Protein AF-A0A8J5PGS7-F1 (afdb_monomer)

InterPro domains:
  IPR002227 Tyrosinase copper-binding domain [PF00264] (1-29)
  IPR002227 Tyrosinase copper-binding domain [PS00498] (10-21)
  IPR041640 Tyrosinase, C-terminal [PF18132] (155-287)

Solvent-accessible surface area (backbone atoms only — not comparable to full-atom values): 19774 Å² total; per-residue (Å²): 109,80,35,61,93,59,17,77,78,39,73,64,42,60,59,52,50,55,61,50,50,49,58,48,52,55,49,39,70,56,36,65,90,70,67,85,67,81,55,77,94,48,66,92,66,64,83,61,88,77,86,58,44,79,46,72,44,79,92,43,65,71,50,92,65,93,51,89,89,55,50,51,33,27,55,64,73,54,68,55,53,56,81,77,76,52,84,58,80,87,72,57,74,54,77,88,20,41,42,98,88,70,48,74,37,64,68,54,37,45,53,53,43,39,31,47,46,29,67,80,57,67,55,68,61,62,58,53,58,52,46,74,71,33,86,86,50,58,48,51,71,28,49,24,58,69,26,52,78,68,62,38,43,65,34,38,31,39,41,38,38,33,45,56,53,34,69,62,10,36,30,34,33,45,39,36,30,59,43,52,75,44,78,41,87,76,34,82,49,52,51,76,76,28,53,70,45,67,50,72,35,84,26,48,58,60,60,36,64,88,82,34,47,66,55,23,53,36,55,78,62,67,55,66,42,77,52,75,43,77,37,42,63,63,49,53,55,41,27,70,36,84,73,44,64,86,43,68,37,58,29,68,71,54,43,44,56,36,32,44,77,24,49,52,72,48,40,30,36,74,93,72,46,76,48,65,69,83,62,44,65,83,35,39,35,39,36,33,38,28,38,32,32,72,58,100,59,92,67,64,51,60,62,49,66,30,72,57,41,78,46,36,70,42,15,46,91,43,91,50,28,42,38,82,93,56,84,63,89,81,62,69,66,88,50,65,69,80,55,82,85,120

Foldseek 3Di:
DQAVVCLVVPVVSVVVVVVVVVVVVLVCLLQVVDDQDDDPVCVPVDLDDDDGQADFPPPAAPDDDPDSPDRGDGNVNCSPVVVVVDDDPLQDDDPVQQDPVRDGVSVVSNLSSQLSCCVVPPDCLVVLVVLLPDPVRPCCFAQNPVCNVVVKHKWKKKKKKFQLCQVNQFKKKKWKFFADQCVPPQDLDHNVVRTQDMDISHTHHRDDCVRPVRSNSCNVSRPIDMDMGTCSVVLSVLLVDPSHPQHVHRDPVSVLVSLLVGMDIFMAGPVGDTDDCVSTPPMAMWMWIWMWHCDPDPRSGDIWIFDIDTRQSNFQPHPNYDHPPDDDVPPDDRPPGPDSPD

Secondary structure (DSSP, 8-state):
--SHHHHTTSTHHHHHHHHHHHHHHHHHHH-TT-SSPPPGGGTTT-SSPPPPTTSEEEEEESS--S-TTS-EEEHHHHSSGGGGT---GGGPPPGGGB-TTS-B-HHHHHHHHHHHHHHHS--HHHHHHHHHT-TTS-HHHHT-HHHHHHTEEEEEEEEEEE-TTGGGG--EEEEEESS--SSSTT--S-TTTTEEEEEEE---S---HHHHHHHHHHHHTTPPEEEEEE-HHHHHHHHH-TTS-S-S---HHHHHHHHHHH--EEEEETTS-EE-GGGSTT-EEEEEEEEEE--SSSS-PPPEEEEEEEE-TTTTTSTTBPPTTSPPTT---------TT-

Nearest PDB structures (foldseek):
  3w6q-assembly2_C  TM=7.257E-01  e=1.565E-10  Aspergillus oryzae
  3w6q-assembly1_B  TM=7.421E-01  e=7.536E-10  Aspergillus oryzae
  6ju5-assembly1_B  TM=7.255E-01  e=5.633E-10  Aspergillus oryzae
  6juc-assembly1_B  TM=6.811E-01  e=5.314E-10  Aspergillus oryzae
  6jub-assembly1_B  TM=6.855E-01  e=1.515E-09  Aspergillus oryzae

pLDDT: mean 87.5, std 13.35, range [32.69, 98.06]

Radius of gyration: 22.87 Å; Cα contacts (8 Å, |Δi|>4): 514; chains: 1; bounding box: 66×39×68 Å

Organism: NCBI:txid485398

Mean predicted aligned error: 6.7 Å

Sequence (342 aa):
MSDAPVSAFDPVFWLHHCNIDCPLAMWQALNWGSWFGEPEFLKGTGKVEDKTQDDDLLPFHAIETEDPKAGYWTSRQIRDWTKLGYQYDDLRPRPDAILPGGDLDEEQFKLDLEAHIQKIYPSTQIYYEALLKDDIVPNKKFFGPHNTDNKTWNDYLINVIYDRYALNGSSYTIQFWLGGDGEDRDTTFRDRENLIGQVYSFAGLEPTVESCSNCASQKDKKVLSRARVLLTIPIISQALDQRFQHIDSTTTDQVEHYLANHLPWRFVQIGGKVKPATDFPHTTISVLKGTGRRQATDAALPPIYADYRPLYKPTEQKVCGVKEGEGLLGVPENLNFRTFKD

Structure (mmCIF, N/CA/C/O backbone):
data_AF-A0A8J5PGS7-F1
#
_entry.id   AF-A0A8J5PGS7-F1
#
loop_
_atom_site.group_PDB
_atom_site.id
_atom_site.type_symbol
_atom_site.label_atom_id
_atom_site.label_alt_id
_atom_site.label_comp_id
_atom_site.label_asym_id
_atom_site.label_entity_id
_atom_site.label_seq_id
_atom_site.pdbx_PDB_ins_code
_atom_site.Cartn_x
_atom_site.Cartn_y
_atom_site.Cartn_z
_atom_site.occupancy
_atom_site.B_iso_or_equiv
_atom_site.auth_seq_id
_atom_site.auth_comp_id
_atom_site.auth_asym_id
_atom_site.auth_atom_id
_atom_site.pdbx_PDB_model_num
ATOM 1 N N . MET A 1 1 ? 17.184 -12.632 4.064 1.00 86.88 1 MET A N 1
ATOM 2 C CA . MET A 1 1 ? 16.214 -11.755 3.365 1.00 86.88 1 MET A CA 1
ATOM 3 C C . MET A 1 1 ? 15.780 -10.476 4.088 1.00 86.88 1 MET A C 1
ATOM 5 O O . MET A 1 1 ? 15.274 -9.602 3.406 1.00 86.88 1 MET A O 1
ATOM 9 N N . SER A 1 2 ? 15.931 -10.310 5.409 1.00 85.88 2 SER A N 1
ATOM 10 C CA . SER A 1 2 ? 15.419 -9.121 6.130 1.00 85.88 2 SER A CA 1
ATOM 11 C C . SER A 1 2 ? 16.409 -7.951 6.256 1.00 85.88 2 SER A C 1
ATOM 13 O O . SER A 1 2 ? 16.094 -6.953 6.886 1.00 85.88 2 SER A O 1
ATOM 15 N N . ASP A 1 3 ? 17.619 -8.078 5.722 1.00 84.75 3 ASP A N 1
ATOM 16 C CA . ASP A 1 3 ? 18.685 -7.088 5.894 1.00 84.75 3 ASP A CA 1
ATOM 17 C C . ASP A 1 3 ? 19.258 -6.713 4.527 1.00 84.75 3 ASP A C 1
ATOM 19 O O . ASP A 1 3 ? 19.705 -7.595 3.787 1.00 84.75 3 ASP A O 1
ATOM 23 N N . ALA A 1 4 ? 19.194 -5.429 4.168 1.00 86.06 4 ALA A N 1
ATOM 24 C CA . ALA A 1 4 ? 19.510 -4.955 2.822 1.00 86.06 4 ALA A CA 1
ATOM 25 C C . ALA A 1 4 ? 20.912 -5.366 2.322 1.00 86.06 4 ALA A C 1
ATOM 27 O O . ALA A 1 4 ? 20.974 -5.944 1.233 1.00 86.06 4 ALA A O 1
ATOM 28 N N . PRO A 1 5 ? 22.010 -5.194 3.093 1.00 86.75 5 PRO A N 1
ATOM 29 C CA . PRO A 1 5 ? 23.375 -5.481 2.642 1.00 86.75 5 PRO A CA 1
ATOM 30 C C . PRO A 1 5 ? 23.631 -6.946 2.286 1.00 86.75 5 PRO A C 1
ATOM 32 O O . PRO A 1 5 ? 24.565 -7.234 1.542 1.00 86.75 5 PRO A O 1
ATOM 35 N N . VAL A 1 6 ? 22.829 -7.875 2.821 1.00 89.88 6 VAL A N 1
ATOM 36 C CA . VAL A 1 6 ? 23.018 -9.319 2.612 1.00 89.88 6 VAL A CA 1
ATOM 37 C C . VAL A 1 6 ? 21.808 -10.020 1.991 1.00 89.88 6 VAL A C 1
ATOM 39 O O . VAL A 1 6 ? 21.819 -11.235 1.808 1.00 89.88 6 VAL A O 1
ATOM 42 N N . SER A 1 7 ? 20.751 -9.277 1.661 1.00 92.81 7 SER A N 1
ATOM 43 C CA . SER A 1 7 ? 19.502 -9.844 1.142 1.00 92.81 7 SER A CA 1
ATOM 44 C C . SER A 1 7 ? 19.705 -10.621 -0.162 1.00 92.81 7 SER A C 1
ATOM 46 O O . SER A 1 7 ? 19.198 -11.731 -0.272 1.00 92.81 7 SER A O 1
ATOM 48 N N . ALA A 1 8 ? 20.520 -10.104 -1.085 1.00 95.75 8 ALA A N 1
ATOM 49 C CA . ALA A 1 8 ? 20.756 -10.702 -2.401 1.00 95.75 8 ALA A CA 1
ATOM 50 C C . ALA A 1 8 ? 21.552 -12.022 -2.397 1.00 95.75 8 ALA A C 1
ATOM 52 O O . ALA A 1 8 ? 21.583 -12.716 -3.415 1.00 95.75 8 ALA A O 1
ATOM 53 N N . PHE A 1 9 ? 22.183 -12.395 -1.275 1.00 96.44 9 PHE A N 1
ATOM 54 C CA . PHE A 1 9 ? 22.880 -13.685 -1.160 1.00 96.44 9 PHE A CA 1
ATOM 55 C C . PHE A 1 9 ? 21.920 -14.868 -0.993 1.00 96.44 9 PHE A C 1
ATOM 57 O O . PHE A 1 9 ? 22.295 -16.000 -1.292 1.00 96.44 9 PHE A O 1
ATOM 64 N N . ASP A 1 10 ? 20.700 -14.631 -0.508 1.00 97.69 10 ASP A N 1
ATOM 65 C CA . ASP A 1 10 ? 19.677 -15.669 -0.406 1.00 97.69 10 ASP A CA 1
ATOM 66 C C . ASP A 1 10 ? 18.978 -15.824 -1.771 1.00 97.69 10 ASP A C 1
ATOM 68 O O . ASP A 1 10 ? 18.408 -14.849 -2.266 1.00 97.69 10 ASP A O 1
ATOM 72 N N . PRO A 1 11 ? 18.990 -17.013 -2.408 1.00 97.75 11 PRO A N 1
ATOM 73 C CA . PRO A 1 11 ? 18.443 -17.198 -3.753 1.00 97.75 11 PRO A CA 1
ATOM 74 C C . PRO A 1 11 ? 16.982 -16.767 -3.921 1.00 97.75 11 PRO A C 1
ATOM 76 O O . PRO A 1 11 ? 16.584 -16.368 -5.017 1.00 97.75 11 PRO A O 1
ATOM 79 N N . VAL A 1 12 ? 16.179 -16.804 -2.850 1.00 98.06 12 VAL A N 1
ATOM 80 C CA . VAL A 1 12 ? 14.777 -16.366 -2.908 1.00 98.06 12 VAL A CA 1
ATOM 81 C C . VAL A 1 12 ? 14.645 -14.868 -3.211 1.00 98.06 12 VAL A C 1
ATOM 83 O O . VAL A 1 12 ? 13.600 -14.443 -3.700 1.00 98.06 12 VAL A O 1
ATOM 86 N N . PHE A 1 13 ? 15.700 -14.074 -2.992 1.00 97.88 13 PHE A N 1
ATOM 87 C CA . PHE A 1 13 ? 15.765 -12.661 -3.370 1.00 97.88 13 PHE A CA 1
ATOM 88 C C . PHE A 1 13 ? 15.400 -12.442 -4.834 1.00 97.88 13 PHE A C 1
ATOM 90 O O . PHE A 1 13 ? 14.562 -11.600 -5.148 1.00 97.88 13 PHE A O 1
ATOM 97 N N . TRP A 1 14 ? 15.982 -13.237 -5.726 1.00 97.88 14 TRP A N 1
ATOM 98 C CA . TRP A 1 14 ? 15.803 -13.073 -7.165 1.00 97.88 14 TRP A CA 1
ATOM 99 C C . TRP A 1 14 ? 14.394 -13.472 -7.607 1.00 97.88 14 TRP A C 1
ATOM 101 O O . TRP A 1 14 ? 13.803 -12.802 -8.449 1.00 97.88 14 TRP A O 1
ATOM 111 N N . LEU A 1 15 ? 13.813 -14.503 -6.984 1.00 98.06 15 LEU A N 1
ATOM 112 C CA . LEU A 1 15 ? 12.418 -14.892 -7.221 1.00 98.06 15 LEU A CA 1
ATOM 113 C C . LEU A 1 15 ? 11.443 -13.827 -6.706 1.00 98.06 15 LEU A C 1
ATOM 115 O O . LEU A 1 15 ? 10.481 -13.488 -7.391 1.00 98.06 15 LEU A O 1
ATOM 119 N N . HIS A 1 16 ? 11.715 -13.263 -5.525 1.00 97.50 16 HIS A N 1
ATOM 120 C CA . HIS A 1 16 ? 10.936 -12.158 -4.979 1.00 97.50 16 HIS A CA 1
ATOM 121 C C . HIS A 1 16 ? 10.967 -10.947 -5.916 1.00 97.50 16 HIS A C 1
ATOM 123 O O . HIS A 1 16 ? 9.905 -10.463 -6.292 1.00 97.50 16 HIS A O 1
ATOM 129 N N . HIS A 1 17 ? 12.152 -10.504 -6.349 1.00 97.69 17 HIS A N 1
ATOM 130 C CA . HIS A 1 17 ? 12.293 -9.354 -7.244 1.00 97.69 17 HIS A CA 1
ATOM 131 C C . HIS A 1 17 ? 11.723 -9.602 -8.648 1.00 97.69 17 HIS A C 1
ATOM 133 O O . HIS A 1 17 ? 11.152 -8.682 -9.226 1.00 97.69 17 HIS A O 1
ATOM 139 N N . CYS A 1 18 ? 11.758 -10.837 -9.160 1.00 97.44 18 CYS A N 1
ATOM 140 C CA . CYS A 1 18 ? 11.043 -11.200 -10.389 1.00 97.44 18 CYS A CA 1
ATOM 141 C C . CYS A 1 18 ? 9.522 -10.999 -10.242 1.00 97.44 18 CYS A C 1
ATOM 143 O O . CYS A 1 18 ? 8.865 -10.492 -11.151 1.00 97.44 18 CYS A O 1
ATOM 145 N N . ASN A 1 19 ? 8.968 -11.315 -9.066 1.00 96.31 19 ASN A N 1
ATOM 146 C CA . ASN A 1 19 ? 7.569 -11.045 -8.731 1.00 96.31 19 ASN A CA 1
ATOM 147 C C . ASN A 1 19 ? 7.310 -9.599 -8.260 1.00 96.31 19 ASN A C 1
ATOM 149 O O . ASN A 1 19 ? 6.165 -9.259 -7.999 1.00 96.31 19 ASN A O 1
ATOM 153 N N . ILE A 1 20 ? 8.322 -8.743 -8.115 1.00 97.44 20 ILE A N 1
ATOM 154 C CA . ILE A 1 20 ? 8.129 -7.289 -7.963 1.00 97.44 20 ILE A CA 1
ATOM 155 C C . ILE A 1 20 ? 8.053 -6.633 -9.345 1.00 97.44 20 ILE A C 1
ATOM 157 O O . ILE A 1 20 ? 7.218 -5.755 -9.555 1.00 97.44 20 ILE A O 1
ATOM 161 N N . ASP A 1 21 ? 8.862 -7.105 -10.294 1.00 97.88 21 ASP A N 1
ATOM 162 C CA . ASP A 1 21 ? 8.836 -6.648 -11.686 1.00 97.88 21 ASP A CA 1
ATOM 163 C C . ASP A 1 21 ? 7.517 -7.014 -12.397 1.00 97.88 21 ASP A C 1
ATOM 165 O O . ASP A 1 21 ? 6.961 -6.192 -13.117 1.00 97.88 21 ASP A O 1
ATOM 169 N N . CYS A 1 22 ? 6.921 -8.179 -12.109 1.00 96.38 22 CYS A N 1
ATOM 170 C CA . CYS A 1 22 ? 5.642 -8.574 -12.720 1.00 96.38 22 CYS A CA 1
ATOM 171 C C . CYS A 1 22 ? 4.466 -7.613 -12.391 1.00 96.38 22 CYS A C 1
ATOM 173 O O . CYS A 1 22 ? 3.845 -7.086 -13.318 1.00 96.38 22 CYS A O 1
ATOM 175 N N . PRO A 1 23 ? 4.153 -7.285 -11.118 1.00 95.94 23 PRO A N 1
ATOM 176 C CA . PRO A 1 23 ? 3.168 -6.256 -10.781 1.00 95.94 23 PRO A CA 1
ATOM 177 C C . PRO A 1 23 ? 3.528 -4.862 -11.291 1.00 95.94 23 PRO A C 1
ATOM 179 O O . PRO A 1 23 ? 2.618 -4.101 -11.615 1.00 95.94 23 PRO A O 1
ATOM 182 N N . LEU A 1 24 ? 4.820 -4.518 -11.385 1.00 95.62 24 LEU A N 1
ATOM 183 C CA . LEU A 1 24 ? 5.254 -3.270 -12.014 1.00 95.62 24 LEU A CA 1
ATOM 184 C C . LEU A 1 24 ? 4.871 -3.251 -13.501 1.00 95.62 24 LEU A C 1
ATOM 186 O O . LEU A 1 24 ? 4.260 -2.284 -13.949 1.00 95.62 24 LEU A O 1
ATOM 190 N N . ALA A 1 25 ? 5.134 -4.329 -14.237 1.00 96.19 25 ALA A N 1
ATOM 191 C CA . ALA A 1 25 ? 4.755 -4.476 -15.638 1.00 96.19 25 ALA A CA 1
ATOM 192 C C . ALA A 1 25 ? 3.225 -4.433 -15.832 1.00 96.19 25 ALA A C 1
ATOM 194 O O . ALA A 1 25 ? 2.730 -3.722 -16.709 1.00 96.19 25 ALA A O 1
ATOM 195 N N . MET A 1 26 ? 2.456 -5.106 -14.962 1.00 96.25 26 MET A N 1
ATOM 196 C CA . MET A 1 26 ? 0.986 -5.015 -14.940 1.00 96.25 26 MET A CA 1
ATOM 197 C C . MET A 1 26 ? 0.506 -3.581 -14.697 1.00 96.25 26 MET A C 1
ATOM 199 O O . MET A 1 26 ? -0.368 -3.081 -15.407 1.00 96.25 26 MET A O 1
ATOM 203 N N . TRP A 1 27 ? 1.105 -2.887 -13.728 1.00 95.44 27 TRP A N 1
ATOM 204 C CA . TRP A 1 27 ? 0.780 -1.494 -13.450 1.00 95.44 27 TRP A CA 1
ATOM 205 C C . TRP A 1 27 ? 1.137 -0.579 -14.628 1.00 95.44 27 TRP A C 1
ATOM 207 O O . TRP A 1 27 ? 0.314 0.252 -15.009 1.00 95.44 27 TRP A O 1
ATOM 217 N N . GLN A 1 28 ? 2.310 -0.756 -15.247 1.00 93.81 28 GLN A N 1
ATOM 218 C CA . GLN A 1 28 ? 2.749 0.007 -16.419 1.00 93.81 28 GLN A CA 1
ATOM 219 C C . GLN A 1 28 ? 1.823 -0.201 -17.620 1.00 93.81 28 GLN A C 1
ATOM 221 O O . GLN A 1 28 ? 1.506 0.767 -18.306 1.00 93.81 28 GLN A O 1
ATOM 226 N N . ALA A 1 29 ? 1.361 -1.428 -17.866 1.00 94.06 29 ALA A N 1
ATOM 227 C CA . ALA A 1 29 ? 0.420 -1.737 -18.942 1.00 94.06 29 ALA A CA 1
ATOM 228 C C . ALA A 1 29 ? -0.915 -0.984 -18.779 1.00 94.06 29 ALA A C 1
ATOM 230 O O . ALA A 1 29 ? -1.455 -0.436 -19.744 1.00 94.06 29 ALA A O 1
ATOM 231 N N . LEU A 1 30 ? -1.419 -0.890 -17.545 1.00 94.38 30 LEU A N 1
ATOM 232 C CA . LEU A 1 30 ? -2.636 -0.136 -17.230 1.00 94.38 30 LEU A CA 1
ATOM 233 C C . LEU A 1 30 ? -2.407 1.384 -17.181 1.00 94.38 30 LEU A C 1
ATOM 235 O O . LEU A 1 30 ? -3.327 2.147 -17.458 1.00 94.38 30 LEU A O 1
ATOM 239 N N . ASN A 1 31 ? -1.187 1.834 -16.872 1.00 91.88 31 ASN A N 1
ATOM 240 C CA . ASN A 1 31 ? -0.856 3.236 -16.594 1.00 91.88 31 ASN A CA 1
ATOM 241 C C . ASN A 1 31 ? 0.287 3.749 -17.475 1.00 91.88 31 ASN A C 1
ATOM 243 O O . ASN A 1 31 ? 1.164 4.467 -17.000 1.00 91.88 31 ASN A O 1
ATOM 247 N N . TRP A 1 32 ? 0.293 3.401 -18.764 1.00 89.00 32 TRP A N 1
ATOM 248 C CA . TRP A 1 32 ? 1.439 3.671 -19.636 1.00 89.00 32 TRP A CA 1
ATOM 249 C C . TRP A 1 32 ? 1.849 5.153 -19.651 1.00 89.00 32 TRP A C 1
ATOM 251 O O . TRP A 1 32 ? 3.035 5.464 -19.656 1.00 89.00 32 TRP A O 1
ATOM 261 N N . GLY A 1 33 ? 0.903 6.095 -19.589 1.00 89.00 33 GLY A N 1
ATOM 262 C CA . GLY A 1 33 ? 1.210 7.532 -19.510 1.00 89.00 33 GLY A CA 1
ATOM 263 C C . GLY A 1 33 ? 2.008 7.953 -18.263 1.00 89.00 33 GLY A C 1
ATOM 264 O O . GLY A 1 33 ? 2.709 8.962 -18.295 1.00 89.00 33 GLY A O 1
ATOM 265 N N . SER A 1 34 ? 1.964 7.165 -17.187 1.00 89.75 34 SER A N 1
ATOM 266 C CA . SER A 1 34 ? 2.615 7.452 -15.908 1.00 89.75 34 SER A CA 1
ATOM 267 C C . SER A 1 34 ? 4.025 6.854 -15.844 1.00 89.75 34 SER A C 1
ATOM 269 O O . SER A 1 34 ? 4.222 5.727 -15.395 1.00 89.75 34 SER A O 1
ATOM 271 N N . TRP A 1 35 ? 5.034 7.624 -16.262 1.00 89.25 35 TRP A N 1
ATOM 272 C CA . TRP A 1 35 ? 6.443 7.214 -16.199 1.00 89.25 35 TRP A CA 1
ATOM 273 C C . TRP A 1 35 ? 7.354 8.388 -15.834 1.00 89.25 35 TRP A C 1
ATOM 275 O O . TRP A 1 35 ? 7.529 9.296 -16.646 1.00 89.25 35 TRP A O 1
ATOM 285 N N . PHE A 1 36 ? 7.927 8.374 -14.623 1.00 90.12 36 PHE A N 1
ATOM 286 C CA . PHE A 1 36 ? 8.793 9.447 -14.094 1.00 90.12 36 PHE A CA 1
ATOM 287 C C . PHE A 1 36 ? 8.165 10.858 -14.143 1.00 90.12 36 PHE A C 1
ATOM 289 O O . PHE A 1 36 ? 8.872 11.863 -14.144 1.00 90.12 36 PHE A O 1
ATOM 296 N N . GLY A 1 37 ? 6.832 10.948 -14.188 1.00 83.00 37 GLY A N 1
ATOM 297 C CA . GLY A 1 37 ? 6.113 12.207 -14.018 1.00 83.00 37 GLY A CA 1
ATOM 298 C C . GLY A 1 37 ? 6.003 12.558 -12.537 1.00 83.00 37 GLY A C 1
ATOM 299 O O . GLY A 1 37 ? 5.644 11.698 -11.733 1.00 83.00 37 GLY A O 1
ATOM 300 N N . GLU A 1 38 ? 6.288 13.809 -12.177 1.00 73.62 38 GLU A N 1
ATOM 301 C CA . GLU A 1 38 ? 6.065 14.301 -10.816 1.00 73.62 38 GLU A CA 1
ATOM 302 C C . GLU A 1 38 ? 4.554 14.473 -10.580 1.00 73.62 38 GLU A C 1
ATOM 304 O O . GLU A 1 38 ? 3.900 15.222 -11.316 1.00 73.62 38 GLU A O 1
ATOM 309 N N . PRO A 1 39 ? 3.964 13.796 -9.578 1.00 69.06 39 PRO A N 1
ATOM 310 C CA . PRO A 1 39 ? 2.570 14.026 -9.229 1.00 69.06 39 PRO A CA 1
ATOM 311 C C . PRO A 1 39 ? 2.356 15.476 -8.787 1.00 69.06 39 PRO A C 1
ATOM 313 O O . PRO A 1 39 ? 3.160 16.008 -8.027 1.00 69.06 39 PRO A O 1
ATOM 316 N N . GLU A 1 40 ? 1.242 16.095 -9.190 1.00 67.75 40 GLU A N 1
ATOM 317 C CA . GLU A 1 40 ? 0.947 17.505 -8.875 1.00 67.75 40 GLU A CA 1
ATOM 318 C C . GLU A 1 40 ? 1.077 17.816 -7.375 1.00 67.75 40 GLU A C 1
ATOM 320 O O . GLU A 1 40 ? 1.711 18.794 -6.996 1.00 67.75 40 GLU A O 1
ATOM 325 N N . PHE A 1 41 ? 0.575 16.925 -6.513 1.00 63.97 41 PHE A N 1
ATOM 326 C CA . PHE A 1 41 ? 0.625 17.084 -5.056 1.00 63.97 41 PHE A CA 1
ATOM 327 C C . PHE A 1 41 ? 2.041 17.012 -4.455 1.00 63.97 41 PHE A C 1
ATOM 329 O O . PHE A 1 41 ? 2.217 17.328 -3.277 1.00 63.97 41 PHE A O 1
ATOM 336 N N . LEU A 1 42 ? 3.040 16.557 -5.221 1.00 66.50 42 LEU A N 1
ATOM 337 C CA . LEU A 1 42 ? 4.444 16.539 -4.806 1.00 66.50 42 LEU A CA 1
ATOM 338 C C . LEU A 1 42 ? 5.246 17.720 -5.352 1.00 66.50 42 LEU A C 1
ATOM 340 O O . LEU A 1 42 ? 6.316 17.992 -4.797 1.00 66.50 42 LEU A O 1
ATOM 344 N N . LYS A 1 43 ? 4.721 18.466 -6.335 1.00 69.88 43 LYS A N 1
ATOM 345 C CA . LYS A 1 43 ? 5.433 19.585 -6.959 1.00 69.88 43 LYS A CA 1
ATOM 346 C C . LYS A 1 43 ? 5.913 20.595 -5.926 1.00 69.88 43 LYS A C 1
ATOM 348 O O . LYS A 1 43 ? 5.130 21.194 -5.192 1.00 69.88 43 LYS A O 1
ATOM 353 N N . GLY A 1 44 ? 7.231 20.779 -5.865 1.00 69.31 44 GLY A N 1
ATOM 354 C CA . GLY A 1 44 ? 7.879 21.728 -4.952 1.00 69.31 44 GLY A CA 1
ATOM 355 C C . GLY A 1 44 ? 7.873 21.320 -3.472 1.00 69.31 44 GLY A C 1
ATOM 356 O O . GLY A 1 44 ? 8.320 22.097 -2.630 1.00 69.31 44 GLY A O 1
ATOM 357 N N . THR A 1 45 ? 7.400 20.114 -3.135 1.00 71.19 45 THR A N 1
ATOM 358 C CA . THR A 1 45 ? 7.435 19.566 -1.763 1.00 71.19 45 THR A CA 1
ATOM 359 C C . THR A 1 45 ? 8.684 18.720 -1.497 1.00 71.19 45 THR A C 1
ATOM 361 O O . THR A 1 45 ? 9.032 18.460 -0.339 1.00 71.19 45 THR A O 1
ATOM 364 N N . GLY A 1 46 ? 9.369 18.297 -2.565 1.00 70.94 46 GLY A N 1
ATOM 365 C CA . GLY A 1 46 ? 10.569 17.474 -2.506 1.00 70.94 46 GLY A CA 1
ATOM 366 C C . GLY A 1 46 ? 11.707 18.167 -1.761 1.00 70.94 46 GLY A C 1
ATOM 367 O O . GLY A 1 46 ? 12.136 19.266 -2.106 1.00 70.94 46 GLY A O 1
ATOM 368 N N . LYS A 1 47 ? 12.232 17.509 -0.723 1.00 78.44 47 LYS A N 1
ATOM 369 C CA . LYS A 1 47 ? 13.453 17.962 -0.032 1.00 78.44 47 LYS A CA 1
ATOM 370 C C . LYS A 1 47 ? 14.714 17.509 -0.767 1.00 78.44 47 LYS A C 1
ATOM 372 O O . LYS A 1 47 ? 15.765 18.144 -0.669 1.00 78.44 47 LYS A O 1
ATOM 377 N N . VAL A 1 48 ? 14.625 16.385 -1.470 1.00 82.19 48 VAL A N 1
ATOM 378 C CA . VAL A 1 48 ? 15.678 15.798 -2.301 1.00 82.19 48 VAL A CA 1
ATOM 379 C C . VAL A 1 48 ? 15.194 15.860 -3.744 1.00 82.19 48 VAL A C 1
ATOM 381 O O . VAL A 1 48 ? 14.000 15.722 -3.983 1.00 82.19 48 VAL A O 1
ATOM 384 N N . GLU A 1 49 ? 16.111 16.121 -4.668 1.00 82.69 49 GLU A N 1
ATOM 385 C CA . GLU A 1 49 ? 15.819 16.055 -6.097 1.00 82.69 49 GLU A CA 1
ATOM 386 C C . G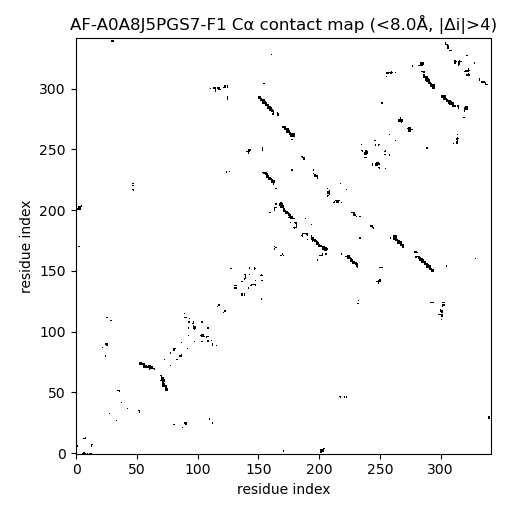LU A 1 49 ? 15.611 14.592 -6.493 1.00 82.69 49 GLU A C 1
ATOM 388 O O . GLU A 1 49 ? 16.456 13.737 -6.200 1.00 82.69 49 GLU A O 1
ATOM 393 N N . ASP A 1 50 ? 14.469 14.307 -7.110 1.00 81.75 50 ASP A N 1
ATOM 394 C CA . ASP A 1 50 ? 14.155 12.965 -7.575 1.00 81.75 50 ASP A CA 1
ATOM 395 C C . ASP A 1 50 ? 14.997 12.606 -8.799 1.00 81.75 50 ASP A C 1
ATOM 397 O O . ASP A 1 50 ? 15.316 13.440 -9.648 1.00 81.75 50 ASP A O 1
ATOM 401 N N . LYS A 1 51 ? 15.350 11.323 -8.890 1.00 86.94 51 LYS A N 1
ATOM 402 C CA . LYS A 1 51 ? 16.011 10.777 -10.071 1.00 86.94 51 LYS A CA 1
ATOM 403 C C . LYS A 1 51 ? 15.063 10.820 -11.265 1.00 86.94 51 LYS A C 1
ATOM 405 O O . LYS A 1 51 ? 13.875 10.525 -11.152 1.00 86.94 51 LYS A O 1
ATOM 410 N N . THR A 1 52 ? 15.614 11.163 -12.416 1.00 91.00 52 THR A N 1
ATOM 411 C CA . THR A 1 52 ? 14.927 11.211 -13.700 1.00 91.00 52 THR A CA 1
ATOM 412 C C . THR A 1 52 ? 15.015 9.863 -14.411 1.00 91.00 52 THR A C 1
ATOM 414 O O . THR A 1 52 ? 15.799 8.983 -14.053 1.00 91.00 52 THR A O 1
ATOM 417 N N . GLN A 1 53 ? 14.229 9.703 -15.475 1.00 94.44 53 GLN A N 1
ATOM 418 C CA . GLN A 1 53 ? 14.281 8.495 -16.302 1.00 94.44 53 GLN A CA 1
ATOM 419 C C . GLN A 1 53 ? 15.600 8.333 -17.078 1.00 94.44 53 GLN A C 1
ATOM 421 O O . GLN A 1 53 ? 15.827 7.264 -17.645 1.00 94.44 53 GLN A O 1
ATOM 426 N N . ASP A 1 54 ? 16.420 9.387 -17.128 1.00 94.88 54 ASP A N 1
ATOM 427 C CA . ASP A 1 54 ? 17.676 9.471 -17.876 1.00 94.88 54 ASP A CA 1
ATOM 428 C C . ASP A 1 54 ? 18.913 9.290 -16.982 1.00 94.88 54 ASP A C 1
ATOM 430 O O . ASP A 1 54 ? 20.028 9.248 -17.493 1.00 94.88 54 ASP A O 1
ATOM 434 N N . ASP A 1 55 ? 18.732 9.164 -15.664 1.00 92.88 55 ASP A N 1
ATOM 435 C CA . ASP A 1 55 ? 19.821 8.838 -14.747 1.00 92.88 55 ASP A CA 1
ATOM 436 C C . ASP A 1 55 ? 20.330 7.401 -14.953 1.00 92.88 55 ASP A C 1
ATOM 438 O O . ASP A 1 55 ? 19.550 6.466 -15.168 1.00 92.88 55 ASP A O 1
ATOM 442 N N . ASP A 1 56 ? 21.647 7.233 -14.810 1.00 93.88 56 ASP A N 1
ATOM 443 C CA . ASP A 1 56 ? 22.331 5.948 -14.944 1.00 93.88 56 ASP A CA 1
ATOM 444 C C . ASP A 1 56 ? 21.908 4.951 -13.853 1.00 93.88 56 ASP A C 1
ATOM 446 O O . ASP A 1 56 ? 22.017 5.211 -12.648 1.00 93.88 56 ASP A O 1
ATOM 450 N N . LEU A 1 57 ? 21.502 3.753 -14.275 1.00 92.81 57 LEU A N 1
ATOM 451 C CA . LEU A 1 57 ? 21.261 2.601 -13.410 1.00 92.81 57 LEU A CA 1
ATOM 452 C C . LEU A 1 57 ? 22.574 1.847 -13.183 1.00 92.81 57 LEU A C 1
ATOM 454 O O . LEU A 1 57 ? 22.827 0.781 -13.743 1.00 92.81 57 LEU A O 1
ATOM 458 N N . LEU A 1 58 ? 23.441 2.423 -12.354 1.00 91.00 58 LEU A N 1
ATOM 459 C CA . LEU A 1 58 ? 24.715 1.802 -12.001 1.00 91.00 58 LEU A CA 1
ATOM 460 C C . LEU A 1 58 ? 24.504 0.458 -11.266 1.00 91.00 58 LEU A C 1
ATOM 462 O O . LEU A 1 58 ? 23.600 0.362 -10.433 1.00 91.00 58 LEU A O 1
ATOM 466 N N . PRO A 1 59 ? 25.368 -0.554 -11.479 1.00 91.50 59 PRO A N 1
ATOM 467 C CA . PRO A 1 59 ? 26.508 -0.596 -12.399 1.00 91.50 59 PRO A CA 1
ATOM 468 C C . PRO A 1 59 ? 26.173 -1.297 -13.735 1.00 91.50 59 PRO A C 1
ATOM 470 O O . PRO A 1 59 ? 27.029 -1.969 -14.302 1.00 91.50 59 PRO A O 1
ATOM 473 N N . PHE A 1 60 ? 24.927 -1.235 -14.213 1.00 93.50 60 PHE A N 1
ATOM 474 C CA . PHE A 1 60 ? 24.464 -2.070 -15.325 1.00 93.50 60 PHE A CA 1
ATOM 475 C C . PHE A 1 60 ? 24.741 -1.416 -16.685 1.00 93.50 60 PHE A C 1
ATOM 477 O O . PHE A 1 60 ? 24.074 -0.453 -17.056 1.00 93.50 60 PHE A O 1
ATOM 484 N N . HIS A 1 61 ? 25.693 -1.947 -17.456 1.00 93.62 61 HIS A N 1
ATOM 485 C CA . HIS A 1 61 ? 25.990 -1.481 -18.819 1.00 93.62 61 HIS A CA 1
ATOM 486 C C . HIS A 1 61 ? 25.000 -2.030 -19.860 1.00 93.62 61 HIS A C 1
ATOM 488 O O . HIS A 1 61 ? 24.696 -3.223 -19.882 1.00 93.62 61 HIS A O 1
ATOM 494 N N . ALA A 1 62 ? 24.520 -1.148 -20.738 1.00 92.50 62 ALA A N 1
ATOM 495 C CA . ALA A 1 62 ? 23.657 -1.447 -21.881 1.00 92.50 62 ALA A CA 1
ATOM 496 C C . ALA A 1 62 ? 24.438 -1.738 -23.167 1.00 92.50 62 ALA A C 1
ATOM 498 O O . ALA A 1 62 ? 23.937 -2.414 -24.064 1.00 92.50 62 ALA A O 1
ATOM 499 N N . ILE A 1 63 ? 25.658 -1.211 -23.262 1.00 91.31 63 ILE A N 1
ATOM 500 C CA . ILE A 1 63 ? 26.555 -1.386 -24.402 1.00 91.31 63 ILE A CA 1
ATOM 501 C C . ILE A 1 63 ? 27.963 -1.714 -23.916 1.00 91.31 63 ILE A C 1
ATOM 503 O O . ILE A 1 63 ? 28.374 -1.298 -22.833 1.00 91.31 63 ILE A O 1
ATOM 507 N N . GLU A 1 64 ? 28.715 -2.432 -24.742 1.00 90.19 64 GLU A N 1
ATOM 508 C CA . GLU A 1 64 ? 30.149 -2.612 -24.539 1.00 90.19 64 GLU A CA 1
ATOM 509 C C . GLU A 1 64 ? 30.878 -1.296 -24.852 1.00 90.19 64 GLU A C 1
ATOM 511 O O . GLU A 1 64 ? 30.648 -0.673 -25.890 1.00 90.19 64 GLU A O 1
ATOM 516 N N . THR A 1 65 ? 31.729 -0.843 -23.933 1.00 88.81 65 THR A N 1
ATOM 517 C CA . THR A 1 65 ? 32.457 0.428 -24.033 1.00 88.81 65 THR A CA 1
ATOM 518 C C . THR A 1 65 ? 33.798 0.326 -23.313 1.00 88.81 65 THR A C 1
ATOM 520 O O . THR A 1 65 ? 33.905 -0.323 -22.274 1.00 88.81 65 THR A O 1
ATOM 523 N N . GLU A 1 66 ? 34.824 0.985 -23.856 1.00 90.25 66 GLU A N 1
ATOM 524 C CA . GLU A 1 66 ? 36.136 1.113 -23.205 1.00 90.25 66 GLU A CA 1
ATOM 525 C C . GLU A 1 66 ? 36.131 2.163 -22.081 1.00 90.25 66 GLU A C 1
ATOM 527 O O . GLU A 1 66 ? 36.982 2.118 -21.192 1.00 90.25 66 GLU A O 1
ATOM 532 N N . ASP A 1 67 ? 35.175 3.102 -22.097 1.00 88.62 67 ASP A N 1
ATOM 533 C CA . ASP A 1 67 ? 34.976 4.051 -21.001 1.00 88.62 67 ASP A CA 1
ATOM 534 C C . ASP A 1 67 ? 34.092 3.419 -19.913 1.00 88.62 67 ASP A C 1
ATOM 536 O O . ASP A 1 67 ? 32.887 3.250 -20.137 1.00 88.62 67 ASP A O 1
ATOM 540 N N . PRO A 1 68 ? 34.635 3.121 -18.716 1.00 79.44 68 PRO A N 1
ATOM 541 C CA . PRO A 1 68 ? 33.869 2.520 -17.631 1.00 79.44 68 PRO A CA 1
ATOM 542 C C . PRO A 1 68 ? 32.779 3.446 -17.079 1.00 79.44 68 PRO A C 1
ATOM 544 O O . PRO A 1 68 ? 31.950 2.989 -16.299 1.00 79.44 68 PRO A O 1
ATOM 547 N N . LYS A 1 69 ? 32.761 4.739 -17.425 1.00 84.44 69 LYS A N 1
ATOM 548 C CA . LYS A 1 69 ? 31.736 5.699 -16.983 1.00 84.44 69 LYS A CA 1
ATOM 549 C C . LYS A 1 69 ? 30.608 5.908 -17.993 1.00 84.44 69 LYS A C 1
ATOM 551 O O . LYS A 1 69 ? 29.689 6.662 -17.693 1.00 84.44 69 LYS A O 1
ATOM 556 N N . ALA A 1 70 ? 30.671 5.278 -19.160 1.00 87.56 70 ALA A N 1
ATOM 557 C CA . ALA A 1 70 ? 29.680 5.444 -20.214 1.00 87.56 70 ALA A CA 1
ATOM 558 C C . ALA A 1 70 ? 28.816 4.190 -20.381 1.00 87.56 70 ALA A C 1
ATOM 560 O O . ALA A 1 70 ? 29.158 3.111 -19.906 1.00 87.56 70 ALA A O 1
ATOM 561 N N . GLY A 1 71 ? 27.709 4.330 -21.114 1.00 91.56 71 GLY A N 1
ATOM 562 C CA . GLY A 1 71 ? 26.957 3.188 -21.632 1.00 91.56 71 GLY A CA 1
ATOM 563 C C . 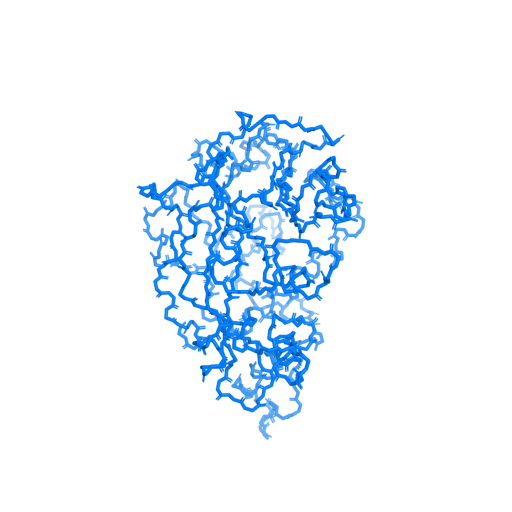GLY A 1 71 ? 26.104 2.441 -20.609 1.00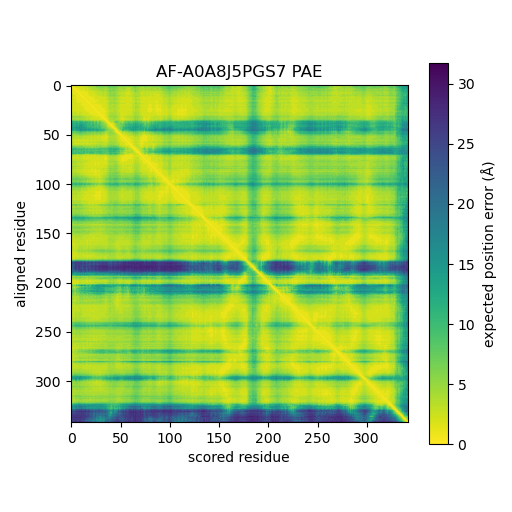 91.56 71 GLY A C 1
ATOM 564 O O . GLY A 1 71 ? 25.829 1.265 -20.826 1.00 91.56 71 GLY A O 1
ATOM 565 N N . TYR A 1 72 ? 25.689 3.082 -19.515 1.00 95.94 72 TYR A N 1
ATOM 566 C CA . TYR A 1 72 ? 24.773 2.490 -18.539 1.00 95.94 72 TYR A CA 1
ATOM 567 C C . TYR A 1 72 ? 23.336 2.400 -19.060 1.00 95.94 72 TYR A C 1
ATOM 569 O O . TYR A 1 72 ? 22.914 3.187 -19.909 1.00 95.94 72 TYR A O 1
ATOM 577 N N . TRP A 1 73 ? 22.581 1.433 -18.538 1.00 95.75 73 TRP A N 1
ATOM 578 C CA . TRP A 1 73 ? 21.133 1.400 -18.698 1.00 95.75 73 TRP A CA 1
ATOM 579 C C . TRP A 1 73 ? 20.500 2.610 -18.015 1.00 95.75 73 TRP A C 1
ATOM 581 O O . TRP A 1 73 ? 20.906 3.001 -16.923 1.00 95.75 73 TRP A O 1
ATOM 591 N N . THR A 1 74 ? 19.445 3.148 -18.614 1.00 96.38 74 THR A N 1
ATOM 592 C CA . THR A 1 74 ? 18.568 4.141 -17.991 1.00 96.38 74 THR A CA 1
ATOM 593 C C . THR A 1 74 ? 17.155 3.598 -17.876 1.00 96.38 74 THR A C 1
ATOM 595 O O . THR A 1 74 ? 16.740 2.707 -18.626 1.00 96.38 74 THR A O 1
ATOM 598 N N . SER A 1 75 ? 16.367 4.172 -16.967 1.00 95.69 75 SER A N 1
ATOM 599 C CA . SER A 1 75 ? 14.965 3.775 -16.805 1.00 95.69 75 SER A CA 1
ATOM 600 C C . SER A 1 75 ? 14.177 3.961 -18.110 1.00 95.69 75 SER A C 1
ATOM 602 O O . SER A 1 75 ? 13.349 3.126 -18.465 1.00 95.69 75 SER A O 1
ATOM 604 N N . ARG A 1 76 ? 14.477 5.003 -18.899 1.00 95.62 76 ARG A N 1
ATOM 605 C CA . ARG A 1 76 ? 13.874 5.211 -20.227 1.00 95.62 76 ARG A CA 1
ATOM 606 C C . ARG A 1 76 ? 14.071 4.012 -21.159 1.00 95.62 76 ARG A C 1
ATOM 608 O O . ARG A 1 76 ? 13.143 3.657 -21.884 1.00 95.62 76 ARG A O 1
ATOM 615 N N . GLN A 1 77 ? 15.258 3.410 -21.165 1.00 95.12 77 GLN A N 1
ATOM 616 C CA . GLN A 1 77 ? 15.588 2.306 -22.070 1.00 95.12 77 GLN A CA 1
ATOM 617 C C . GLN A 1 77 ? 14.870 1.004 -21.699 1.00 95.12 77 GLN A C 1
ATOM 619 O O . GLN A 1 77 ? 14.501 0.248 -22.596 1.00 95.12 77 GLN A O 1
ATOM 624 N N . ILE A 1 78 ? 14.633 0.777 -20.404 1.00 94.75 78 ILE A N 1
ATOM 625 C CA . ILE A 1 78 ? 14.011 -0.450 -19.879 1.00 94.75 78 ILE A CA 1
ATOM 626 C C . ILE A 1 78 ? 12.507 -0.323 -19.607 1.00 94.75 78 ILE A C 1
ATOM 628 O O . ILE A 1 78 ? 11.902 -1.251 -19.084 1.00 94.75 78 ILE A O 1
ATOM 632 N N . ARG A 1 79 ? 11.878 0.805 -19.966 1.00 95.06 79 ARG A N 1
ATOM 633 C CA . ARG A 1 79 ? 10.428 1.003 -19.793 1.00 95.06 79 ARG A CA 1
ATOM 634 C C . ARG A 1 79 ? 9.605 -0.102 -20.461 1.00 95.06 79 ARG A C 1
ATOM 636 O O . ARG A 1 79 ? 8.574 -0.502 -19.931 1.00 95.06 79 ARG A O 1
ATOM 643 N N . ASP A 1 80 ? 10.046 -0.546 -21.634 1.00 93.75 80 ASP A N 1
ATOM 644 C CA . ASP A 1 80 ? 9.503 -1.718 -22.315 1.00 93.75 80 ASP A CA 1
ATOM 645 C C . ASP A 1 80 ? 10.383 -2.928 -21.993 1.00 93.75 80 ASP A C 1
ATOM 647 O O . ASP A 1 80 ? 11.418 -3.150 -22.629 1.00 93.75 80 ASP A O 1
ATOM 651 N N . TRP A 1 81 ? 9.966 -3.697 -20.987 1.00 94.25 81 TRP A N 1
ATOM 652 C CA . TRP A 1 81 ? 10.688 -4.876 -20.509 1.00 94.25 81 TRP A CA 1
ATOM 653 C C . TRP A 1 81 ? 10.827 -5.961 -21.581 1.00 94.25 81 TRP A C 1
ATOM 655 O O . TRP A 1 81 ? 11.779 -6.739 -21.551 1.00 94.25 81 TRP A O 1
ATOM 665 N N . THR A 1 82 ? 9.937 -5.995 -22.580 1.00 93.81 82 THR A N 1
ATOM 666 C CA . THR A 1 82 ? 9.973 -7.027 -23.628 1.00 93.81 82 THR A CA 1
ATOM 667 C C . THR A 1 82 ? 11.221 -6.926 -24.504 1.00 93.81 82 THR A C 1
ATOM 669 O O . THR A 1 82 ? 11.702 -7.934 -25.028 1.00 93.81 82 THR A O 1
ATOM 672 N N . LYS A 1 83 ? 11.833 -5.736 -24.578 1.00 93.06 83 LYS A N 1
ATOM 673 C CA . LYS A 1 83 ? 13.116 -5.508 -25.260 1.00 93.06 83 LYS A CA 1
ATOM 674 C C . LYS A 1 83 ? 14.293 -6.203 -24.581 1.00 93.06 83 LYS A C 1
ATOM 676 O O . LYS A 1 83 ? 15.326 -6.390 -25.217 1.00 93.06 83 LYS A O 1
ATOM 681 N N . LEU A 1 84 ? 14.134 -6.610 -23.322 1.00 94.12 84 LEU A N 1
ATOM 682 C CA . LEU A 1 84 ? 15.117 -7.393 -22.575 1.00 94.12 84 LEU A CA 1
ATOM 683 C C . LEU A 1 84 ? 14.970 -8.907 -22.820 1.00 94.12 84 LEU A C 1
ATOM 685 O O . LEU A 1 84 ? 15.709 -9.697 -22.240 1.00 94.12 84 LEU A O 1
ATOM 689 N N . GLY A 1 85 ? 14.042 -9.324 -23.691 1.00 95.31 85 GLY A N 1
ATOM 690 C CA . GLY A 1 85 ? 13.901 -10.713 -24.129 1.00 95.31 85 GLY A CA 1
ATOM 691 C C . GLY A 1 85 ? 13.026 -11.589 -23.231 1.00 95.31 85 GLY A C 1
ATOM 692 O O . GLY A 1 85 ? 13.116 -12.813 -23.321 1.00 95.31 85 GLY A O 1
ATOM 693 N N . TYR A 1 86 ? 12.176 -10.997 -22.385 1.00 96.50 86 TYR A N 1
ATOM 694 C CA . TYR A 1 86 ? 11.233 -11.733 -21.539 1.00 96.50 86 TYR A CA 1
ATOM 695 C C . TYR A 1 86 ? 9.812 -11.156 -21.578 1.00 96.50 86 TYR A C 1
ATOM 697 O O . TYR A 1 86 ? 9.586 -10.022 -21.991 1.00 96.50 86 TYR A O 1
ATOM 705 N N . GLN A 1 87 ? 8.839 -11.967 -21.155 1.00 95.19 87 GLN A N 1
ATOM 706 C CA . GLN A 1 87 ? 7.434 -11.584 -21.009 1.00 95.19 87 GLN A CA 1
ATOM 707 C C . GLN A 1 87 ? 6.773 -12.422 -19.907 1.00 95.19 87 GLN A C 1
ATOM 709 O O . GLN A 1 87 ? 7.108 -13.596 -19.739 1.00 95.19 87 GLN A O 1
ATOM 714 N N . TYR A 1 88 ? 5.802 -11.833 -19.211 1.00 96.38 88 TYR A N 1
ATOM 715 C CA . TYR A 1 88 ? 4.956 -12.507 -18.231 1.00 96.38 88 TYR A CA 1
ATOM 716 C C . TYR A 1 88 ? 3.703 -13.095 -18.878 1.00 96.38 88 TYR A C 1
ATOM 718 O O . TYR A 1 88 ? 3.074 -12.465 -19.730 1.00 96.38 88 TYR A O 1
ATOM 726 N N . ASP A 1 89 ? 3.309 -14.293 -18.448 1.00 95.31 89 ASP A N 1
ATOM 727 C CA . ASP A 1 89 ? 2.096 -14.951 -18.944 1.00 95.31 89 ASP A CA 1
ATOM 728 C C . ASP A 1 89 ? 0.831 -14.138 -18.616 1.00 95.31 89 ASP A C 1
ATOM 730 O O . ASP A 1 89 ? -0.080 -14.080 -19.442 1.00 95.31 89 ASP A O 1
ATOM 734 N N . ASP A 1 90 ? 0.815 -13.438 -17.475 1.00 93.62 90 ASP A N 1
ATOM 735 C CA . ASP A 1 90 ? -0.272 -12.543 -17.040 1.00 93.62 90 ASP A CA 1
ATOM 736 C C . ASP A 1 90 ? -0.504 -11.350 -17.985 1.00 93.62 90 ASP A C 1
ATOM 738 O O . ASP A 1 90 ? -1.571 -10.740 -17.967 1.00 93.62 90 ASP A O 1
ATOM 742 N N . LEU A 1 91 ? 0.493 -11.019 -18.812 1.00 94.12 91 LEU A N 1
ATOM 743 C CA . LEU A 1 91 ? 0.505 -9.875 -19.726 1.00 94.12 91 LEU A CA 1
ATOM 744 C C . LEU A 1 91 ? 0.372 -10.280 -21.197 1.00 94.12 91 LEU A C 1
ATOM 746 O O . LEU A 1 91 ? 0.490 -9.436 -22.086 1.00 94.12 91 LEU A O 1
ATOM 750 N N . ARG A 1 92 ? 0.126 -11.565 -21.482 1.00 92.38 92 ARG A N 1
ATOM 751 C CA . ARG A 1 92 ? -0.134 -12.021 -22.850 1.00 92.38 92 ARG A CA 1
ATOM 752 C C . ARG A 1 92 ? -1.549 -11.625 -23.277 1.00 92.38 92 ARG A C 1
ATOM 754 O O . ARG A 1 92 ? -2.505 -12.032 -22.614 1.00 92.38 92 ARG A O 1
ATOM 761 N N . PRO A 1 93 ? 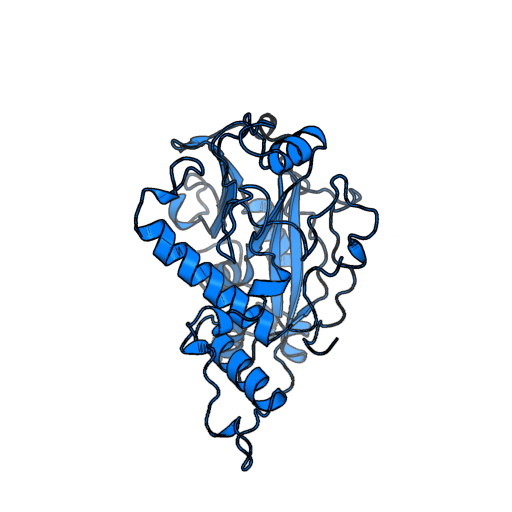-1.707 -10.894 -24.396 1.00 92.69 93 PRO A N 1
ATOM 762 C CA . PRO A 1 93 ? -3.024 -10.588 -24.927 1.00 92.69 93 PRO A CA 1
ATOM 763 C C . PRO A 1 93 ? -3.802 -11.862 -25.239 1.00 92.69 93 PRO A C 1
ATOM 765 O O . PRO A 1 93 ? -3.258 -12.834 -25.775 1.00 92.69 93 PRO A O 1
ATOM 768 N N . ARG A 1 94 ? -5.090 -11.850 -24.912 1.00 92.88 94 ARG A N 1
ATOM 769 C CA . ARG A 1 94 ? -6.004 -12.913 -25.318 1.00 92.88 94 ARG A CA 1
ATOM 770 C C . ARG A 1 94 ? -6.370 -12.760 -26.799 1.00 92.88 94 ARG A C 1
ATOM 772 O O . ARG A 1 94 ? -6.238 -11.663 -27.340 1.00 92.88 94 ARG A O 1
ATOM 779 N N . PRO A 1 95 ? -6.832 -13.831 -27.473 1.00 94.00 95 PRO A N 1
ATOM 780 C CA . PRO A 1 95 ? -7.164 -13.769 -28.897 1.00 94.00 95 PRO A CA 1
ATOM 781 C C . PRO A 1 95 ? -8.203 -12.700 -29.267 1.00 94.00 95 PRO A C 1
ATOM 783 O O . PRO A 1 95 ? -8.151 -12.165 -30.3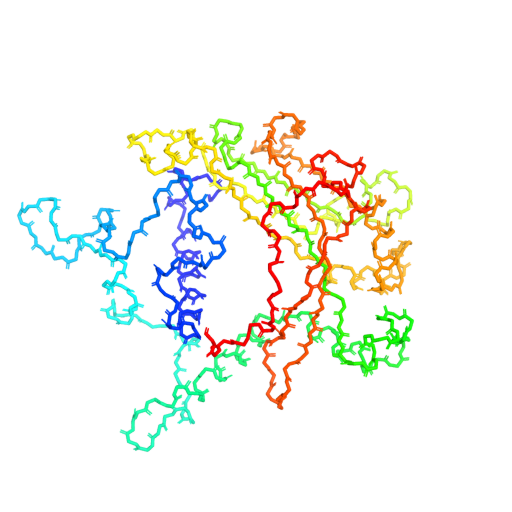65 1.00 94.00 95 PRO A O 1
ATOM 786 N N . ASP A 1 96 ? -9.132 -12.390 -28.365 1.00 93.00 96 ASP A N 1
ATOM 787 C CA . ASP A 1 96 ? -10.160 -11.354 -28.509 1.00 93.00 96 ASP A CA 1
ATOM 788 C C . ASP A 1 96 ? -9.618 -9.924 -28.405 1.00 93.00 96 ASP A C 1
ATOM 790 O O . ASP A 1 96 ? -10.230 -9.011 -28.952 1.00 93.00 96 ASP A O 1
ATOM 794 N N . ALA A 1 97 ? -8.448 -9.734 -27.792 1.00 93.94 97 ALA A N 1
ATOM 795 C CA . ALA A 1 97 ? -7.729 -8.462 -27.793 1.00 93.94 97 ALA A CA 1
ATOM 796 C C . ALA A 1 97 ? -6.826 -8.284 -29.032 1.00 93.94 97 ALA A C 1
ATOM 798 O O . ALA A 1 97 ? -6.096 -7.300 -29.115 1.00 93.94 97 ALA A O 1
ATOM 799 N N . ILE A 1 98 ? -6.831 -9.221 -29.988 1.00 95.62 98 ILE A N 1
ATOM 800 C CA . ILE A 1 98 ? -6.064 -9.116 -31.237 1.00 95.62 98 ILE A CA 1
ATOM 801 C C . ILE A 1 98 ? -7.020 -8.836 -32.395 1.00 95.62 98 ILE A C 1
ATOM 803 O O . ILE A 1 98 ? -7.872 -9.655 -32.746 1.00 95.62 98 ILE A O 1
ATOM 807 N N . LEU A 1 99 ? -6.858 -7.673 -33.021 1.00 93.94 99 LEU A N 1
ATOM 808 C CA . LEU A 1 99 ? -7.644 -7.271 -34.182 1.00 93.94 99 LEU A CA 1
ATOM 809 C C . LEU A 1 99 ? -7.309 -8.159 -35.396 1.00 93.94 99 LEU A C 1
ATOM 811 O O . LEU A 1 99 ? -6.208 -8.706 -35.478 1.00 93.94 99 LEU A O 1
ATOM 815 N N . PRO A 1 100 ? -8.190 -8.265 -36.413 1.00 92.44 100 PRO A N 1
ATOM 816 C CA . PRO A 1 100 ? -7.931 -9.082 -37.606 1.00 92.44 100 PRO A CA 1
ATOM 817 C C . PRO A 1 100 ? -6.624 -8.757 -38.356 1.00 92.44 100 PRO A C 1
ATOM 819 O O . PRO A 1 100 ? -6.121 -9.601 -39.093 1.00 92.44 100 PRO A O 1
ATOM 822 N N . GLY A 1 101 ? -6.078 -7.547 -38.179 1.00 90.62 101 GLY A N 1
ATOM 823 C CA . GLY A 1 101 ? -4.788 -7.119 -38.734 1.00 90.62 101 GLY A CA 1
ATOM 824 C C . GLY A 1 101 ? -3.555 -7.542 -37.923 1.00 90.62 101 GLY A C 1
ATOM 825 O O . GLY A 1 101 ? -2.440 -7.311 -38.378 1.00 90.62 101 GLY A O 1
ATOM 826 N N . GLY A 1 102 ? -3.737 -8.163 -36.753 1.00 90.56 102 GLY A N 1
ATOM 827 C CA . GLY A 1 102 ? -2.665 -8.524 -35.817 1.00 90.56 102 GLY A CA 1
ATOM 828 C C . GLY A 1 102 ? -2.318 -7.432 -34.801 1.00 90.56 102 GLY A C 1
ATOM 829 O O . GLY A 1 102 ? -1.529 -7.688 -33.893 1.00 90.56 102 GLY A O 1
ATOM 830 N N . ASP A 1 103 ? -2.915 -6.247 -34.930 1.00 92.75 103 ASP A N 1
ATOM 831 C CA . ASP A 1 103 ? -2.747 -5.148 -33.982 1.00 92.75 103 ASP A CA 1
ATOM 832 C C . ASP A 1 103 ? -3.464 -5.436 -32.655 1.00 92.75 103 ASP A C 1
ATOM 834 O O . ASP A 1 103 ? -4.503 -6.102 -32.618 1.00 92.75 103 ASP A O 1
ATOM 838 N N . LEU A 1 104 ? -2.909 -4.911 -31.562 1.00 92.56 104 LEU A N 1
ATOM 839 C CA . LEU A 1 104 ? -3.492 -5.021 -30.228 1.00 92.56 104 LEU A CA 1
ATOM 840 C C . LEU A 1 104 ? -4.661 -4.040 -30.074 1.00 92.56 104 LEU A C 1
ATOM 842 O O . LEU A 1 104 ? -4.496 -2.835 -30.260 1.00 92.56 104 LEU A O 1
ATOM 846 N N . ASP A 1 105 ? -5.816 -4.547 -29.657 1.00 95.12 105 ASP A N 1
ATOM 847 C CA . ASP A 1 105 ? -6.877 -3.730 -29.079 1.00 95.12 105 ASP A CA 1
ATOM 848 C C . ASP A 1 105 ? -6.498 -3.389 -27.628 1.00 95.12 105 ASP A C 1
ATOM 850 O O . ASP A 1 105 ? -6.659 -4.196 -26.708 1.00 95.12 105 ASP A O 1
ATOM 854 N N . GLU A 1 106 ? -5.934 -2.196 -27.424 1.00 92.81 106 GLU A N 1
ATOM 855 C CA . GLU A 1 106 ? -5.472 -1.753 -26.104 1.00 92.81 106 GLU A CA 1
ATOM 856 C C . GLU A 1 106 ? -6.602 -1.633 -25.073 1.00 92.81 106 GLU A C 1
ATOM 858 O O . GLU A 1 106 ? -6.360 -1.851 -23.884 1.00 92.81 106 GLU A O 1
ATOM 863 N N . GLU A 1 107 ? -7.820 -1.268 -25.488 1.00 92.38 107 GLU A N 1
ATOM 864 C CA . GLU A 1 107 ? -8.939 -1.128 -24.553 1.00 92.38 107 GLU A CA 1
ATOM 865 C C . GLU A 1 107 ? -9.388 -2.502 -24.057 1.00 92.38 107 GLU A C 1
ATOM 867 O O . GLU A 1 107 ? -9.510 -2.703 -22.844 1.00 92.38 107 GLU A O 1
ATOM 872 N N . GLN A 1 108 ? -9.553 -3.462 -24.971 1.00 93.88 108 GLN A N 1
ATOM 873 C CA . GLN A 1 108 ? -9.902 -4.835 -24.613 1.00 93.88 108 GLN A CA 1
ATOM 874 C C . GLN A 1 108 ? -8.800 -5.491 -23.770 1.00 93.88 108 GLN A C 1
ATOM 876 O O . GLN A 1 108 ? -9.087 -6.078 -22.727 1.00 93.88 108 GLN A O 1
ATOM 881 N N . PHE A 1 109 ? -7.530 -5.311 -24.145 1.00 94.69 109 PHE A N 1
ATOM 882 C CA . PHE A 1 109 ? -6.394 -5.825 -23.379 1.00 94.69 109 PHE A CA 1
ATOM 883 C C . PHE A 1 109 ? -6.375 -5.315 -21.931 1.00 94.69 109 PHE A C 1
ATOM 885 O O . PHE A 1 109 ? -6.176 -6.100 -21.002 1.00 94.69 109 PHE A O 1
ATOM 892 N N . LYS A 1 110 ? -6.606 -4.013 -21.715 1.00 93.81 110 LYS A N 1
ATOM 893 C CA . LYS A 1 110 ? -6.655 -3.435 -20.363 1.00 93.81 110 LYS A CA 1
ATOM 894 C C . LYS A 1 110 ? -7.816 -4.000 -19.549 1.00 93.81 110 LYS A C 1
ATOM 896 O O . LYS A 1 110 ? -7.610 -4.347 -18.389 1.00 93.81 110 LYS A O 1
ATOM 901 N N . LEU A 1 111 ? -8.997 -4.150 -20.153 1.00 93.50 111 LEU A N 1
ATOM 902 C CA . LEU A 1 111 ? -10.155 -4.766 -19.497 1.00 93.50 111 LEU A CA 1
ATOM 903 C C . LEU A 1 111 ? -9.876 -6.220 -19.090 1.00 93.50 111 LEU A C 1
ATOM 905 O O . LEU A 1 111 ? -10.194 -6.622 -17.968 1.00 93.50 111 LEU A O 1
ATOM 909 N N . ASP A 1 112 ? -9.249 -7.002 -19.971 1.00 94.25 112 ASP A N 1
ATOM 910 C CA . ASP A 1 112 ? -8.858 -8.382 -19.683 1.00 94.25 112 ASP A CA 1
ATOM 911 C C . ASP A 1 112 ? -7.823 -8.472 -18.560 1.00 94.25 112 ASP A C 1
ATOM 913 O O . ASP A 1 112 ? -7.940 -9.334 -17.682 1.00 94.25 112 ASP A O 1
ATOM 917 N N . LEU A 1 113 ? -6.833 -7.574 -18.565 1.00 95.00 113 LEU A N 1
ATOM 918 C CA . LEU A 1 113 ? -5.801 -7.498 -17.536 1.00 95.00 113 LEU A CA 1
ATOM 919 C C . LEU A 1 113 ? -6.389 -7.101 -16.175 1.00 95.00 113 LEU A C 1
ATOM 921 O O . LEU A 1 113 ? -6.089 -7.741 -15.170 1.00 95.00 113 LEU A O 1
ATOM 925 N N . GLU A 1 114 ? -7.271 -6.101 -16.123 1.00 94.25 114 GLU A N 1
ATOM 926 C CA . GLU A 1 114 ? -7.977 -5.720 -14.895 1.00 94.25 114 GLU A CA 1
ATOM 927 C C . GLU A 1 114 ? -8.820 -6.877 -14.3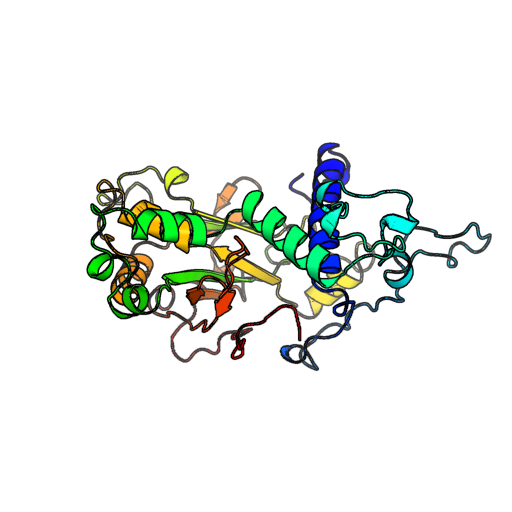40 1.00 94.25 114 GLU A C 1
ATOM 929 O O . GLU A 1 114 ? -8.755 -7.181 -13.145 1.00 94.25 114 GLU A O 1
ATOM 934 N N . ALA A 1 115 ? -9.577 -7.566 -15.200 1.00 92.94 115 ALA A N 1
ATOM 935 C CA . ALA A 1 115 ? -10.365 -8.729 -14.800 1.00 92.94 115 ALA A CA 1
ATOM 936 C C . ALA A 1 115 ? -9.482 -9.883 -14.294 1.00 92.94 115 ALA A C 1
ATOM 938 O O . ALA A 1 115 ? -9.837 -10.577 -13.336 1.00 92.94 115 ALA A O 1
ATOM 939 N N . HIS A 1 116 ? -8.316 -10.086 -14.914 1.00 94.44 116 HIS A N 1
ATOM 940 C CA . HIS A 1 116 ? -7.326 -11.059 -14.459 1.00 94.44 116 HIS A CA 1
ATOM 941 C C . HIS A 1 116 ? -6.769 -10.690 -13.081 1.00 94.44 116 HIS A C 1
ATOM 943 O O . HIS A 1 116 ? -6.799 -11.528 -12.181 1.00 94.44 116 HIS A O 1
ATOM 949 N N . ILE A 1 117 ? -6.377 -9.430 -12.867 1.00 94.31 117 ILE A N 1
ATOM 950 C CA . ILE A 1 117 ? -5.912 -8.915 -11.569 1.00 94.31 117 ILE A CA 1
ATOM 951 C C . ILE A 1 117 ? -6.969 -9.130 -10.484 1.00 94.31 117 ILE A C 1
ATOM 953 O O . ILE A 1 117 ? -6.648 -9.675 -9.431 1.00 94.31 117 ILE A O 1
ATOM 957 N N . GLN A 1 118 ? -8.234 -8.778 -10.734 1.00 92.12 118 GLN A N 1
ATOM 958 C CA . GLN A 1 118 ? -9.315 -8.987 -9.762 1.00 92.12 118 GLN A CA 1
ATOM 959 C C . GLN A 1 118 ? -9.522 -10.473 -9.425 1.00 92.12 118 GLN A C 1
ATOM 961 O O . GLN A 1 118 ? -9.958 -10.801 -8.320 1.00 92.12 118 GLN A O 1
ATOM 966 N N . LYS A 1 119 ? -9.202 -11.382 -10.352 1.00 93.06 119 LYS A N 1
ATOM 967 C CA . LYS A 1 119 ? -9.272 -12.829 -10.133 1.00 93.06 119 LYS A CA 1
ATOM 968 C C . LYS A 1 119 ? -8.108 -13.352 -9.285 1.00 93.06 119 LYS A C 1
ATOM 970 O O . LYS A 1 119 ? -8.349 -14.177 -8.407 1.00 93.06 119 LYS A O 1
ATOM 975 N N . ILE A 1 120 ? -6.870 -12.926 -9.554 1.00 94.19 120 ILE A N 1
ATOM 976 C CA . ILE A 1 120 ? -5.673 -13.448 -8.862 1.00 94.19 120 ILE A CA 1
ATOM 977 C C . ILE A 1 120 ? -5.339 -12.694 -7.563 1.00 94.19 120 ILE A C 1
ATOM 979 O O . ILE A 1 120 ? -4.748 -13.274 -6.654 1.00 94.19 120 ILE A O 1
ATOM 983 N N . TYR A 1 121 ? -5.781 -11.440 -7.440 1.00 92.69 121 TYR A N 1
ATOM 984 C CA . TYR A 1 121 ? -5.636 -10.585 -6.259 1.00 92.69 121 TYR A CA 1
ATOM 985 C C . TYR A 1 121 ? -7.005 -10.036 -5.830 1.00 92.69 121 TYR A C 1
ATOM 987 O O . TYR A 1 121 ? -7.289 -8.845 -5.993 1.00 92.69 121 TYR A O 1
ATOM 995 N N . PRO A 1 122 ? -7.891 -10.894 -5.296 1.00 86.69 122 PRO A N 1
ATOM 996 C CA . PRO A 1 122 ? -9.249 -10.491 -4.981 1.00 86.69 122 PRO A CA 1
ATOM 997 C C . PRO A 1 122 ? -9.286 -9.411 -3.896 1.00 86.69 122 PRO A C 1
ATOM 999 O O . PRO A 1 122 ? -8.648 -9.505 -2.847 1.00 86.69 122 PRO A O 1
ATOM 1002 N N . SER A 1 123 ? -10.079 -8.379 -4.159 1.00 90.56 123 SER A N 1
ATOM 1003 C CA . SER A 1 123 ? -10.280 -7.226 -3.281 1.00 90.56 123 SER A CA 1
ATOM 1004 C C . SER A 1 123 ? -11.432 -7.427 -2.287 1.00 90.56 123 SER A C 1
ATOM 1006 O O . SER A 1 123 ? -12.182 -8.400 -2.362 1.00 90.56 123 SER A O 1
ATOM 1008 N N . THR A 1 124 ? -11.657 -6.456 -1.392 1.00 92.44 124 THR A N 1
ATOM 1009 C CA . THR A 1 124 ? -12.820 -6.425 -0.479 1.00 92.44 124 THR A CA 1
ATOM 1010 C C . THR A 1 124 ? -14.159 -6.650 -1.198 1.00 92.44 124 THR A C 1
ATOM 1012 O O . THR A 1 124 ? -15.089 -7.192 -0.601 1.00 92.44 124 THR A O 1
ATOM 1015 N N . GLN A 1 125 ? -14.251 -6.300 -2.487 1.00 92.88 125 GLN A N 1
ATOM 1016 C CA . GLN A 1 125 ? -15.450 -6.488 -3.301 1.00 92.88 125 GLN A CA 1
ATOM 1017 C C . GLN A 1 125 ? -15.985 -7.926 -3.258 1.00 92.88 125 GLN A C 1
ATOM 1019 O O . GLN A 1 125 ? -17.194 -8.097 -3.144 1.00 92.88 125 GLN A O 1
ATOM 1024 N N . ILE A 1 126 ? -15.127 -8.956 -3.297 1.00 91.69 126 ILE A N 1
ATOM 1025 C CA . ILE A 1 126 ? -15.612 -10.349 -3.313 1.00 91.69 126 ILE A CA 1
ATOM 1026 C C . ILE A 1 126 ? -16.332 -10.722 -2.009 1.00 91.69 126 ILE A C 1
ATOM 1028 O O . ILE A 1 126 ? -17.350 -11.410 -2.035 1.00 91.69 126 ILE A O 1
ATOM 1032 N N . TYR A 1 127 ? -15.838 -10.220 -0.873 1.00 91.81 127 TYR A N 1
ATOM 1033 C CA . TYR A 1 127 ? -16.425 -10.454 0.443 1.00 91.81 127 TYR A CA 1
ATOM 1034 C C . TYR A 1 127 ? -17.726 -9.674 0.576 1.00 91.81 127 TYR A C 1
ATOM 1036 O O . TYR A 1 127 ? -18.738 -10.219 1.001 1.00 91.81 127 TYR A O 1
ATOM 1044 N N . TYR A 1 128 ? -17.721 -8.414 0.143 1.00 93.25 128 TYR A N 1
ATOM 1045 C CA . TYR A 1 128 ? -18.914 -7.580 0.117 1.00 93.25 128 TYR A CA 1
ATOM 1046 C C . TYR A 1 128 ? -20.040 -8.201 -0.725 1.00 93.25 128 TYR A C 1
ATOM 1048 O O . TYR A 1 128 ? -21.170 -8.311 -0.258 1.00 93.25 128 TYR A O 1
ATOM 1056 N N . GLU A 1 129 ? -19.741 -8.659 -1.943 1.00 92.06 129 GLU A N 1
ATOM 1057 C CA . GLU A 1 129 ? -20.726 -9.286 -2.831 1.00 92.06 129 GLU A CA 1
ATOM 1058 C C . GLU A 1 129 ? -21.273 -10.605 -2.278 1.00 92.06 129 GLU A C 1
ATOM 1060 O O . GLU A 1 129 ? -22.449 -10.907 -2.490 1.00 92.06 129 GLU A O 1
ATOM 1065 N N . ALA A 1 130 ? -20.440 -11.391 -1.591 1.00 93.31 130 ALA A N 1
ATOM 1066 C CA . ALA A 1 130 ? -20.881 -12.609 -0.921 1.00 93.31 130 ALA A CA 1
ATOM 1067 C C . ALA A 1 130 ? -21.851 -12.289 0.226 1.00 93.31 130 ALA A C 1
ATOM 1069 O O . ALA A 1 130 ? -22.925 -12.880 0.294 1.00 93.31 130 ALA A O 1
ATOM 1070 N N . LEU A 1 131 ? -21.516 -11.303 1.064 1.00 93.75 131 LEU A N 1
ATOM 1071 C CA . LEU A 1 131 ? -22.335 -10.895 2.209 1.00 93.75 131 LEU A CA 1
ATOM 1072 C C . LEU A 1 131 ? -23.649 -10.234 1.789 1.00 93.75 131 LEU A C 1
ATOM 1074 O O . LEU A 1 131 ? -24.679 -10.482 2.401 1.00 93.75 131 LEU A O 1
ATOM 1078 N N . LEU A 1 132 ? -23.653 -9.448 0.709 1.00 90.31 132 LEU A N 1
ATOM 1079 C CA . LEU A 1 132 ? -24.890 -8.865 0.185 1.00 90.31 132 LEU A CA 1
ATOM 1080 C C . LEU A 1 132 ? -25.928 -9.917 -0.230 1.00 90.31 132 LEU A C 1
ATOM 1082 O O . LEU A 1 132 ? -27.123 -9.625 -0.201 1.00 90.31 132 LEU A O 1
ATOM 1086 N N . LYS A 1 133 ? -25.473 -11.097 -0.665 1.00 91.69 133 LYS A N 1
ATOM 1087 C CA . LYS A 1 133 ? -26.321 -12.221 -1.091 1.00 91.69 133 LYS A CA 1
ATOM 1088 C C . LYS A 1 133 ? -26.707 -13.143 0.067 1.00 91.69 133 LYS A C 1
ATOM 1090 O O . LYS A 1 133 ? -27.471 -14.077 -0.155 1.00 91.69 133 LYS A O 1
ATOM 1095 N N . ASP A 1 134 ? -26.152 -12.920 1.253 1.00 91.69 134 ASP A N 1
ATOM 1096 C CA . ASP A 1 134 ? -26.404 -13.740 2.428 1.00 91.69 134 ASP A CA 1
ATOM 1097 C C . ASP A 1 134 ? -27.595 -13.183 3.218 1.00 91.69 134 ASP A C 1
ATOM 1099 O O . ASP A 1 134 ? -27.501 -12.140 3.866 1.00 91.69 134 ASP A O 1
ATOM 1103 N N . ASP A 1 135 ? -28.719 -13.901 3.189 1.00 88.31 135 ASP A N 1
ATOM 1104 C CA . ASP A 1 135 ? -29.941 -13.536 3.916 1.00 88.31 135 ASP A CA 1
ATOM 1105 C C . ASP A 1 135 ? -29.755 -13.545 5.447 1.00 88.31 135 ASP A C 1
ATOM 1107 O O . ASP A 1 135 ? -30.569 -12.972 6.177 1.00 88.31 135 ASP A O 1
ATOM 1111 N N . ILE A 1 136 ? -28.692 -14.184 5.953 1.00 90.50 136 ILE A N 1
ATOM 1112 C CA . ILE A 1 136 ? -28.360 -14.219 7.382 1.00 90.50 136 ILE A CA 1
ATOM 1113 C C . ILE A 1 136 ? -27.791 -12.870 7.836 1.00 90.50 136 ILE A C 1
ATOM 1115 O O . ILE A 1 136 ? -27.987 -12.479 8.990 1.00 90.50 136 ILE A O 1
ATOM 1119 N N . VAL A 1 137 ? -27.106 -12.138 6.951 1.00 89.75 137 VAL A N 1
ATOM 1120 C CA . VAL A 1 137 ? -26.460 -10.866 7.284 1.00 89.75 137 VAL A CA 1
ATOM 1121 C C . VAL A 1 137 ? -27.452 -9.721 7.065 1.00 89.75 137 VAL A C 1
ATOM 1123 O O . VAL A 1 137 ? -27.789 -9.388 5.927 1.00 89.75 137 VAL A O 1
ATOM 1126 N N . PRO A 1 138 ? -27.923 -9.036 8.126 1.00 93.69 138 PRO A N 1
ATOM 1127 C CA . PRO A 1 138 ? -28.821 -7.901 7.966 1.00 93.69 138 PRO A CA 1
ATOM 1128 C C . PRO A 1 138 ? -28.055 -6.700 7.391 1.00 93.69 138 PRO A C 1
ATOM 1130 O O . PRO A 1 138 ? -27.588 -5.840 8.136 1.00 93.69 138 PRO A O 1
ATOM 1133 N N . ASN A 1 139 ? -27.950 -6.613 6.060 1.00 93.38 139 ASN A N 1
ATOM 1134 C CA . ASN A 1 139 ? -27.105 -5.650 5.337 1.00 93.38 139 ASN A CA 1
ATOM 1135 C C . ASN A 1 139 ? -27.233 -4.202 5.835 1.00 93.38 139 ASN A C 1
ATOM 1137 O O . ASN A 1 139 ? -26.226 -3.547 6.099 1.00 93.38 139 ASN A O 1
ATOM 1141 N N . LYS A 1 140 ? -28.461 -3.710 6.066 1.00 95.00 140 LYS A N 1
ATOM 1142 C CA . LYS A 1 140 ? -28.680 -2.342 6.575 1.00 95.00 140 LYS A CA 1
ATOM 1143 C C . LYS A 1 140 ? -28.141 -2.120 7.986 1.00 95.00 140 LYS A C 1
ATOM 1145 O O . LYS A 1 140 ? -27.741 -1.000 8.291 1.00 95.00 140 LYS A O 1
ATOM 1150 N N . LYS A 1 141 ? -28.121 -3.156 8.828 1.00 95.31 141 LYS A N 1
ATOM 1151 C CA . LYS A 1 141 ? -27.486 -3.113 10.151 1.00 95.31 141 LYS A CA 1
ATOM 1152 C C . LYS A 1 141 ? -25.965 -3.246 10.019 1.00 95.31 141 LYS A C 1
ATOM 1154 O O . LYS A 1 141 ? -25.246 -2.491 10.657 1.00 95.31 141 LYS A O 1
ATOM 1159 N N . PHE A 1 142 ? -25.489 -4.168 9.181 1.00 96.56 142 PHE A N 1
ATOM 1160 C CA . PHE A 1 142 ? -24.070 -4.510 9.074 1.00 96.56 142 PHE A CA 1
ATOM 1161 C C . PHE A 1 142 ? -23.244 -3.447 8.328 1.00 96.56 142 PHE A C 1
ATOM 1163 O O . PHE A 1 142 ? -22.263 -2.935 8.857 1.00 96.56 142 PHE A O 1
ATOM 1170 N N . PHE A 1 143 ? -23.659 -3.055 7.123 1.00 96.25 143 PHE A N 1
ATOM 1171 C CA . PHE A 1 143 ? -22.963 -2.050 6.309 1.00 96.25 143 PHE A CA 1
ATOM 1172 C C . PHE A 1 143 ? -23.469 -0.620 6.547 1.00 96.25 143 PHE A C 1
ATOM 1174 O O . PHE A 1 143 ? -22.786 0.351 6.203 1.00 96.25 143 PHE A O 1
ATOM 1181 N N . GLY A 1 144 ? -24.666 -0.484 7.122 1.00 96.31 144 GLY A N 1
ATOM 1182 C CA . GLY A 1 144 ? -25.404 0.771 7.235 1.00 96.31 144 GLY A CA 1
ATOM 1183 C C . GLY A 1 144 ? -26.371 0.995 6.059 1.00 96.31 144 GLY A C 1
ATOM 1184 O O . GLY A 1 144 ? -26.158 0.464 4.960 1.00 96.31 144 GLY A O 1
ATOM 1185 N N . PRO A 1 145 ? -27.435 1.802 6.248 1.00 95.38 145 PRO A N 1
ATOM 1186 C CA . PRO A 1 145 ? -28.469 2.011 5.233 1.00 95.38 145 PRO A CA 1
ATOM 1187 C C . PRO A 1 145 ? -27.912 2.659 3.961 1.00 95.38 145 PRO A C 1
ATOM 1189 O O . PRO A 1 145 ? -28.157 2.156 2.871 1.00 95.38 145 PRO A O 1
ATOM 1192 N N . HIS A 1 146 ? -27.086 3.702 4.098 1.00 94.56 146 HIS A N 1
ATOM 1193 C CA . HIS A 1 146 ? -26.495 4.406 2.957 1.00 94.56 146 HIS A CA 1
ATOM 1194 C C . HIS A 1 146 ? -25.656 3.480 2.064 1.00 94.56 146 HIS A C 1
ATOM 1196 O O . HIS A 1 146 ? -25.846 3.462 0.852 1.00 94.56 146 HIS A O 1
ATOM 1202 N N . ASN A 1 147 ? -24.766 2.685 2.661 1.00 95.06 147 ASN A N 1
ATOM 1203 C CA . ASN A 1 147 ? -23.912 1.754 1.925 1.00 95.06 147 ASN A CA 1
ATOM 1204 C C . ASN A 1 147 ? -24.716 0.644 1.243 1.00 95.06 147 ASN A C 1
ATOM 1206 O O . ASN A 1 147 ? -24.444 0.289 0.099 1.00 95.06 147 ASN A O 1
ATOM 1210 N N . THR A 1 148 ? -25.742 0.131 1.924 1.00 94.06 148 THR A N 1
ATOM 1211 C CA . THR A 1 148 ? -26.627 -0.896 1.363 1.00 94.06 148 THR A CA 1
ATOM 1212 C C . THR A 1 148 ? -27.403 -0.359 0.160 1.00 94.06 148 THR A C 1
ATOM 1214 O O . THR A 1 148 ? -27.415 -0.988 -0.895 1.00 94.06 148 THR A O 1
ATOM 1217 N N . ASP A 1 149 ? -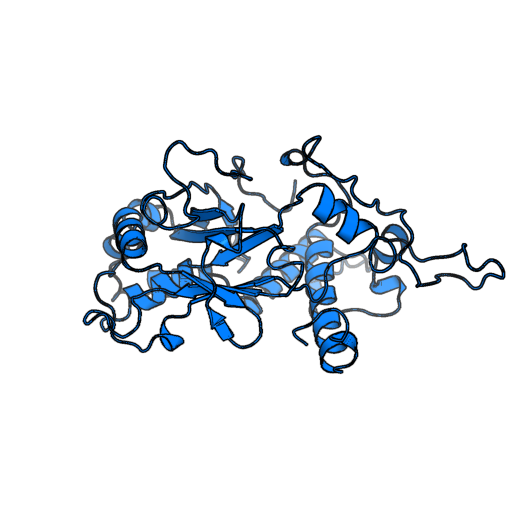28.013 0.822 0.295 1.00 93.94 149 ASP A N 1
ATOM 1218 C CA . ASP A 1 149 ? -28.862 1.410 -0.746 1.00 93.94 149 ASP A CA 1
ATOM 1219 C C . ASP A 1 149 ? -28.039 1.850 -1.978 1.00 93.94 149 ASP A C 1
ATOM 1221 O O . ASP A 1 149 ? -28.523 1.757 -3.105 1.00 93.94 149 ASP A O 1
ATOM 1225 N N . ASN A 1 150 ? -26.776 2.259 -1.786 1.00 92.81 150 ASN A N 1
ATOM 1226 C CA . ASN A 1 150 ? -25.877 2.697 -2.866 1.00 92.81 150 ASN A CA 1
ATOM 1227 C C . ASN A 1 150 ? -24.923 1.608 -3.384 1.00 92.81 150 ASN A C 1
ATOM 1229 O O . ASN A 1 150 ? -24.124 1.877 -4.281 1.00 92.81 150 ASN A O 1
ATOM 1233 N N . LYS A 1 151 ? -25.001 0.381 -2.854 1.00 92.88 151 LYS A N 1
ATOM 1234 C CA . LYS A 1 151 ? -24.102 -0.735 -3.198 1.00 92.88 151 LYS A CA 1
ATOM 1235 C C . LYS A 1 151 ? -22.610 -0.396 -3.008 1.00 92.88 151 LYS A C 1
ATOM 1237 O O . LYS A 1 151 ? -21.772 -0.694 -3.862 1.00 92.88 151 LYS A O 1
ATOM 1242 N N . THR A 1 152 ? -22.293 0.251 -1.889 1.00 95.25 152 THR A N 1
ATOM 1243 C CA . THR A 1 152 ? -20.935 0.633 -1.474 1.00 95.25 152 THR A CA 1
ATOM 1244 C C . THR A 1 152 ? -20.563 -0.011 -0.139 1.00 95.25 152 THR A C 1
ATOM 1246 O O . THR A 1 152 ? -21.410 -0.586 0.547 1.00 95.25 152 THR A O 1
ATOM 1249 N N . TRP A 1 153 ? -19.299 0.110 0.265 1.00 97.00 153 TRP A N 1
ATOM 1250 C CA . TRP A 1 153 ? -18.835 -0.249 1.608 1.00 97.00 153 TRP A CA 1
ATOM 1251 C C . TRP A 1 153 ? -17.882 0.808 2.169 1.00 97.00 153 TRP A C 1
ATOM 1253 O O . TRP A 1 153 ? -17.258 1.570 1.429 1.00 97.00 153 TRP A O 1
ATOM 1263 N N . ASN A 1 154 ? -17.757 0.844 3.496 1.00 97.62 154 ASN A N 1
ATOM 1264 C CA . ASN A 1 154 ? -16.712 1.626 4.148 1.00 97.62 154 ASN A CA 1
ATOM 1265 C C . ASN A 1 154 ? -15.376 0.897 3.994 1.00 97.62 154 ASN A C 1
ATOM 1267 O O . ASN A 1 154 ? -15.282 -0.278 4.345 1.00 97.62 154 ASN A O 1
ATOM 1271 N N . ASP A 1 155 ? -14.359 1.596 3.499 1.00 97.38 155 ASP A N 1
ATOM 1272 C CA . ASP A 1 155 ? -12.991 1.082 3.470 1.00 97.38 155 ASP A CA 1
ATOM 1273 C C . ASP A 1 155 ? -12.177 1.715 4.599 1.00 97.38 155 ASP A C 1
ATOM 1275 O O . ASP A 1 155 ? -12.238 2.928 4.793 1.00 97.38 155 ASP A O 1
ATOM 1279 N N . TYR A 1 156 ? -11.449 0.907 5.361 1.00 97.38 156 TYR A N 1
ATOM 1280 C CA . TYR A 1 156 ? -10.657 1.353 6.499 1.00 97.38 156 TYR A CA 1
ATOM 1281 C C . TYR A 1 156 ? -9.203 0.944 6.313 1.00 97.38 156 TYR A C 1
ATOM 1283 O O . TYR A 1 156 ? -8.897 -0.207 5.989 1.00 97.38 156 TYR A O 1
ATOM 1291 N N . LEU A 1 157 ? -8.292 1.873 6.584 1.00 96.38 157 LEU A N 1
ATOM 1292 C CA . LEU A 1 157 ? -6.861 1.604 6.546 1.00 96.38 157 LEU A CA 1
ATOM 1293 C C . LEU A 1 157 ? -6.111 2.404 7.603 1.00 96.38 157 LEU A C 1
ATOM 1295 O O . LEU A 1 157 ? -6.535 3.483 8.012 1.00 96.38 157 LEU A O 1
ATOM 1299 N N . ILE A 1 158 ? -4.964 1.879 8.011 1.00 96.62 158 ILE A N 1
ATOM 1300 C CA . ILE A 1 158 ? -3.956 2.612 8.769 1.00 96.62 158 ILE A CA 1
ATOM 1301 C C . ILE A 1 158 ? -3.000 3.233 7.762 1.00 96.62 158 ILE A C 1
ATOM 1303 O O . ILE A 1 158 ? -2.473 2.536 6.896 1.00 96.62 158 ILE A O 1
ATOM 1307 N N . ASN A 1 159 ? -2.747 4.528 7.884 1.00 95.31 159 ASN A N 1
ATOM 1308 C CA . ASN A 1 159 ? -1.679 5.215 7.179 1.00 95.31 159 ASN A CA 1
ATOM 1309 C C . ASN A 1 159 ? -0.540 5.504 8.158 1.00 95.31 159 ASN A C 1
ATOM 1311 O O . ASN A 1 159 ? -0.760 6.013 9.256 1.00 95.31 159 ASN A O 1
ATOM 1315 N N . VAL A 1 160 ? 0.681 5.180 7.744 1.00 95.38 160 VAL A N 1
ATOM 1316 C CA . VAL A 1 160 ? 1.880 5.319 8.569 1.00 95.38 160 VAL A CA 1
ATOM 1317 C C . VAL A 1 160 ? 2.888 6.168 7.819 1.00 95.38 160 VAL A C 1
ATOM 1319 O O . VAL A 1 160 ? 3.313 5.795 6.727 1.00 95.38 160 VAL A O 1
ATOM 1322 N N . ILE A 1 161 ? 3.283 7.288 8.413 1.00 94.25 161 ILE A N 1
ATOM 1323 C CA . ILE A 1 161 ? 4.449 8.072 8.005 1.00 94.25 161 ILE A CA 1
ATOM 1324 C C . ILE A 1 161 ? 5.554 7.776 9.012 1.00 94.25 161 ILE A C 1
ATOM 1326 O O . ILE A 1 161 ? 5.318 7.882 10.211 1.00 94.25 161 ILE A O 1
ATOM 1330 N N . TYR A 1 162 ? 6.735 7.373 8.559 1.00 94.44 162 TYR A N 1
ATOM 1331 C CA . TYR A 1 162 ? 7.814 6.926 9.440 1.00 94.44 162 TYR A CA 1
ATOM 1332 C C . TYR A 1 162 ? 9.190 7.307 8.900 1.00 94.44 162 TYR A C 1
ATOM 1334 O O . TYR A 1 162 ? 9.376 7.481 7.697 1.00 94.44 162 TYR A O 1
ATOM 1342 N N . ASP A 1 163 ? 10.170 7.422 9.791 1.00 93.06 163 ASP A N 1
ATOM 1343 C CA . ASP A 1 163 ? 11.563 7.643 9.411 1.00 93.06 163 ASP A CA 1
ATOM 1344 C C . ASP A 1 163 ? 12.274 6.304 9.194 1.00 93.06 163 ASP A C 1
ATOM 1346 O O . ASP A 1 163 ? 12.640 5.621 10.149 1.00 93.06 163 ASP A O 1
ATOM 1350 N N . ARG A 1 164 ? 12.521 5.942 7.929 1.00 91.44 164 ARG A N 1
ATOM 1351 C CA . ARG A 1 164 ? 13.257 4.717 7.573 1.00 91.44 164 ARG A CA 1
ATOM 1352 C C . ARG A 1 164 ? 14.638 4.639 8.242 1.00 91.44 164 ARG A C 1
ATOM 1354 O O . ARG A 1 164 ? 15.149 3.536 8.422 1.00 91.44 164 ARG A O 1
ATOM 1361 N N . TYR A 1 165 ? 15.226 5.775 8.619 1.00 91.44 165 TYR A N 1
ATOM 1362 C CA . TYR A 1 165 ? 16.549 5.876 9.234 1.00 91.44 165 TYR A CA 1
ATOM 1363 C C . TYR A 1 165 ? 16.532 5.999 10.759 1.00 91.44 165 TYR A C 1
ATOM 1365 O O . TYR A 1 165 ? 17.598 6.172 11.360 1.00 91.44 165 TYR A O 1
ATOM 1373 N N . ALA A 1 166 ? 15.368 5.850 11.401 1.00 92.62 166 ALA A N 1
ATOM 1374 C CA . ALA A 1 166 ? 15.306 5.640 12.843 1.00 92.62 166 ALA A CA 1
ATOM 1375 C C . ALA A 1 166 ? 16.216 4.467 13.263 1.00 92.62 166 ALA A C 1
ATOM 1377 O O . ALA A 1 166 ? 16.573 3.607 12.455 1.00 92.62 166 ALA A O 1
ATOM 1378 N N . LEU A 1 167 ? 16.630 4.444 14.534 1.00 91.81 167 LEU A N 1
ATOM 1379 C CA . LEU A 1 167 ? 17.608 3.470 15.047 1.00 91.81 167 LEU A CA 1
ATOM 1380 C C . LEU A 1 167 ? 18.925 3.429 14.239 1.00 91.81 167 LEU A C 1
ATOM 1382 O O . LEU A 1 167 ? 19.512 2.360 14.052 1.00 91.81 167 LEU A O 1
ATOM 1386 N N . ASN A 1 168 ? 19.384 4.583 13.748 1.00 88.62 168 ASN A N 1
ATOM 1387 C CA . ASN A 1 168 ? 20.593 4.724 12.928 1.00 88.62 168 ASN A CA 1
ATOM 1388 C C . ASN A 1 168 ? 20.569 3.827 11.674 1.00 88.62 168 ASN A C 1
ATOM 1390 O O . ASN A 1 168 ? 21.565 3.198 11.329 1.00 88.62 168 ASN A O 1
ATOM 1394 N N . GLY A 1 169 ? 19.413 3.720 11.012 1.00 87.31 169 GLY A N 1
ATOM 1395 C CA . GLY A 1 169 ? 19.246 2.891 9.813 1.00 87.31 169 GLY A CA 1
ATOM 1396 C C . GLY A 1 169 ? 19.157 1.386 10.077 1.00 87.31 169 GLY A C 1
ATOM 1397 O O . GLY A 1 169 ? 19.126 0.609 9.123 1.00 87.31 169 GLY A O 1
ATOM 1398 N N . SER A 1 170 ? 19.082 0.957 11.342 1.00 89.62 170 SER A N 1
ATOM 1399 C CA . SER A 1 170 ? 18.745 -0.432 11.662 1.00 89.62 170 SER A CA 1
ATOM 1400 C C . SER A 1 170 ? 17.293 -0.705 11.286 1.00 89.62 170 SER A C 1
ATOM 1402 O O . SER A 1 170 ? 16.397 0.034 11.697 1.00 89.62 170 SER A O 1
ATOM 1404 N N . SER A 1 171 ? 17.033 -1.799 10.574 1.00 91.94 171 SER A N 1
ATOM 1405 C CA . SER A 1 171 ? 15.662 -2.197 10.254 1.00 91.94 171 SER A CA 1
ATOM 1406 C C . SER A 1 171 ? 14.827 -2.446 11.509 1.00 91.94 171 SER A C 1
ATOM 1408 O O . SER A 1 171 ? 15.295 -2.934 12.547 1.00 91.94 171 SER A O 1
ATOM 1410 N N . TYR A 1 172 ? 13.542 -2.154 11.383 1.00 94.19 172 TYR A N 1
ATOM 1411 C CA . TYR A 1 172 ? 12.555 -2.321 12.436 1.00 94.19 172 TYR A CA 1
ATOM 1412 C C . TYR A 1 172 ? 11.173 -2.525 11.826 1.00 94.19 172 TYR A C 1
ATOM 1414 O O . TYR A 1 172 ? 10.964 -2.357 10.626 1.00 94.19 172 TYR A O 1
ATOM 1422 N N . THR A 1 173 ? 10.220 -2.899 12.667 1.00 95.44 173 THR A N 1
ATOM 1423 C CA . THR A 1 173 ? 8.838 -3.143 12.277 1.00 95.44 173 THR A CA 1
ATOM 1424 C C . THR A 1 173 ? 7.896 -2.337 13.159 1.00 95.44 173 THR A C 1
ATOM 1426 O O . THR A 1 173 ? 8.086 -2.282 14.373 1.00 95.44 173 THR A O 1
ATOM 1429 N N . ILE A 1 174 ? 6.869 -1.742 12.560 1.00 96.88 174 ILE A N 1
ATOM 1430 C CA . ILE A 1 174 ? 5.704 -1.208 13.271 1.00 96.88 174 ILE A CA 1
ATOM 1431 C C . ILE A 1 174 ? 4.587 -2.230 13.091 1.00 96.88 174 ILE A C 1
ATOM 1433 O O . ILE A 1 174 ? 4.119 -2.443 11.974 1.00 96.88 174 ILE A O 1
ATOM 1437 N N . GLN A 1 175 ? 4.218 -2.913 14.166 1.00 95.44 175 GLN A N 1
ATOM 1438 C CA . GLN A 1 175 ? 3.237 -3.997 14.155 1.00 95.44 175 GLN A CA 1
ATOM 1439 C C . GLN A 1 175 ? 1.893 -3.491 14.675 1.00 95.44 175 GLN A C 1
ATOM 1441 O O . GLN A 1 175 ? 1.870 -2.697 15.617 1.00 95.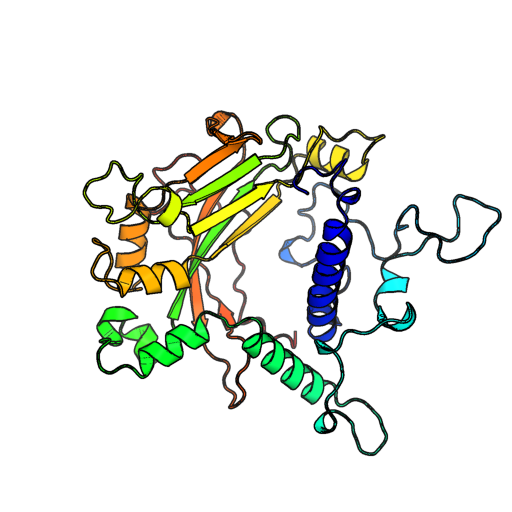44 175 GLN A O 1
ATOM 1446 N N . PHE A 1 176 ? 0.800 -3.945 14.064 1.00 94.69 176 PHE A N 1
ATOM 1447 C CA . PHE A 1 176 ? -0.566 -3.533 14.381 1.00 94.69 176 PHE A CA 1
ATOM 1448 C C . PHE A 1 176 ? -1.433 -4.749 14.686 1.00 94.69 176 PHE A C 1
ATOM 1450 O O . PHE A 1 176 ? -1.367 -5.758 13.981 1.00 94.69 176 PHE A O 1
ATOM 1457 N N . TRP A 1 177 ? -2.286 -4.621 15.695 1.00 90.94 177 TRP A N 1
ATOM 1458 C CA . TRP A 1 177 ? -3.213 -5.669 16.106 1.00 90.94 177 TRP A CA 1
ATOM 1459 C C . TRP A 1 177 ? -4.650 -5.159 16.115 1.00 90.94 177 TRP A C 1
ATOM 1461 O O . TRP A 1 177 ? -4.876 -3.973 16.335 1.00 90.94 177 TRP A O 1
ATOM 1471 N N . LEU A 1 178 ? -5.613 -6.053 15.897 1.00 87.56 178 LEU A N 1
ATOM 1472 C CA . LEU A 1 178 ? -7.028 -5.795 16.166 1.00 87.56 178 LEU A CA 1
ATOM 1473 C C . LEU A 1 178 ? -7.494 -6.688 17.311 1.00 87.56 178 LEU A C 1
ATOM 1475 O O . LEU A 1 178 ? -7.563 -7.906 17.162 1.00 87.56 178 LEU A O 1
ATOM 1479 N N . GLY A 1 179 ? -7.787 -6.063 18.446 1.00 77.12 179 GLY A N 1
ATOM 1480 C CA . GLY A 1 179 ? -8.009 -6.709 19.734 1.00 77.12 179 GLY A CA 1
ATOM 1481 C C . GLY A 1 179 ? -7.035 -6.188 20.794 1.00 77.12 179 GLY A C 1
ATOM 1482 O O . GLY A 1 179 ? -6.252 -5.269 20.559 1.00 77.12 179 GLY A O 1
ATOM 1483 N N . GLY A 1 180 ? -7.099 -6.770 21.983 1.00 61.03 180 GLY A N 1
ATOM 1484 C CA . GLY A 1 180 ? -6.145 -6.553 23.074 1.00 61.03 180 GLY A CA 1
ATOM 1485 C C . GLY A 1 180 ? -5.013 -7.589 23.084 1.00 61.03 180 GLY A C 1
ATOM 1486 O O . GLY A 1 180 ? -4.910 -8.458 22.214 1.00 61.03 180 GLY A O 1
ATOM 1487 N N . ASP A 1 181 ? -4.144 -7.474 24.083 1.00 54.44 181 ASP A N 1
ATOM 1488 C CA . ASP A 1 181 ? -2.839 -8.138 24.192 1.00 54.44 181 ASP A CA 1
ATOM 1489 C C . ASP A 1 181 ? -2.883 -9.578 24.741 1.00 54.44 181 ASP A C 1
ATOM 1491 O O . ASP A 1 181 ? -1.874 -10.100 25.216 1.00 54.44 181 ASP A O 1
ATOM 1495 N N . GLY A 1 182 ? -4.032 -10.252 24.656 1.00 50.94 182 GLY A N 1
ATOM 1496 C CA . GLY A 1 182 ? -4.240 -11.603 25.185 1.00 50.94 182 GLY A CA 1
ATOM 1497 C C . GLY A 1 182 ? -4.319 -11.691 26.717 1.00 50.94 182 GLY A C 1
ATOM 1498 O O . GLY A 1 182 ? -4.735 -12.729 27.227 1.00 50.94 182 GLY A O 1
ATOM 1499 N N . GLU A 1 183 ? -3.960 -10.625 27.443 1.00 51.22 183 GLU A N 1
ATOM 1500 C CA . GLU A 1 183 ? -4.212 -10.454 28.884 1.00 51.22 183 GLU A CA 1
ATOM 1501 C C . GLU A 1 183 ? -5.551 -9.735 29.140 1.00 51.22 183 GLU A C 1
ATOM 1503 O O . GLU A 1 183 ? -6.154 -9.879 30.208 1.00 51.22 183 GLU A O 1
ATOM 1508 N N . ASP A 1 184 ? -6.047 -8.995 28.145 1.00 56.31 184 ASP A N 1
ATOM 1509 C CA . ASP A 1 184 ? -7.392 -8.428 28.146 1.00 56.31 184 ASP A CA 1
ATOM 1510 C C . ASP A 1 184 ? -8.454 -9.537 28.017 1.00 56.31 184 ASP A C 1
ATOM 1512 O O . ASP A 1 184 ? -8.496 -10.285 27.032 1.00 56.31 184 ASP A O 1
ATOM 1516 N N . ARG A 1 185 ? -9.318 -9.641 29.036 1.00 49.03 185 ARG A N 1
ATOM 1517 C CA . ARG A 1 185 ? -10.331 -10.703 29.191 1.00 49.03 185 ARG A CA 1
ATOM 1518 C C . ARG A 1 185 ? -11.368 -10.720 28.075 1.00 49.03 185 ARG A C 1
ATOM 1520 O O . ARG A 1 185 ? -12.000 -11.755 27.871 1.00 49.03 185 ARG A O 1
ATOM 1527 N N . ASP A 1 186 ? -11.507 -9.610 27.362 1.00 51.81 186 ASP A N 1
ATOM 1528 C CA . ASP A 1 186 ? -12.481 -9.448 26.287 1.00 51.81 186 ASP A CA 1
ATOM 1529 C C . ASP A 1 186 ? -11.909 -9.838 24.910 1.00 51.81 186 ASP A C 1
ATOM 1531 O O . ASP A 1 186 ? -12.553 -9.675 23.871 1.00 51.81 186 ASP A O 1
ATOM 1535 N N . THR A 1 187 ? -10.699 -10.412 24.888 1.00 52.25 187 THR A N 1
ATOM 1536 C CA . THR A 1 187 ? -10.046 -10.902 23.673 1.00 52.25 187 THR A CA 1
ATOM 1537 C C . THR A 1 187 ? -10.065 -12.421 23.626 1.00 52.25 187 THR A C 1
ATOM 1539 O O . THR A 1 187 ? -9.545 -13.119 24.491 1.00 52.25 187 THR A O 1
ATOM 1542 N N . THR A 1 188 ? -10.699 -12.964 22.594 1.00 51.09 188 THR A N 1
ATOM 1543 C CA . THR A 1 188 ? -10.918 -14.410 22.439 1.00 51.09 188 THR A CA 1
ATOM 1544 C C . THR A 1 188 ? -9.687 -15.160 21.927 1.00 51.09 188 THR A C 1
ATOM 1546 O O . THR A 1 188 ? -9.699 -16.390 21.882 1.00 51.09 188 THR A O 1
ATOM 1549 N N . PHE A 1 189 ? -8.630 -14.437 21.545 1.00 53.81 189 PHE A N 1
ATOM 1550 C CA . PHE A 1 189 ? -7.466 -14.955 20.829 1.00 53.81 189 PHE A CA 1
ATOM 1551 C C . PHE A 1 189 ? -6.146 -14.481 21.437 1.00 53.81 189 PHE A C 1
ATOM 1553 O O . PHE A 1 189 ? -6.074 -13.441 22.091 1.00 53.81 189 PHE A O 1
ATOM 1560 N N . ARG A 1 190 ? -5.078 -15.248 21.193 1.00 60.12 190 ARG A N 1
ATOM 1561 C CA . ARG A 1 190 ? -3.720 -14.927 21.660 1.00 60.12 190 ARG A CA 1
ATOM 1562 C C . ARG A 1 190 ? -3.144 -13.749 20.866 1.00 60.12 190 ARG A C 1
ATOM 1564 O O . ARG A 1 190 ? -3.443 -13.594 19.689 1.00 60.12 190 ARG A O 1
ATOM 1571 N N . ASP A 1 191 ? -2.201 -13.008 21.453 1.00 63.69 191 ASP A N 1
ATOM 1572 C CA . ASP A 1 191 ? -1.532 -11.831 20.848 1.00 63.69 191 ASP A CA 1
ATOM 1573 C C . ASP A 1 191 ? -1.064 -12.041 19.386 1.00 63.69 191 ASP A C 1
ATOM 1575 O O . ASP A 1 191 ? -1.118 -11.134 18.566 1.00 63.69 191 ASP A O 1
ATOM 1579 N N . ARG A 1 192 ? -0.648 -13.255 18.996 1.00 62.66 192 ARG A N 1
ATOM 1580 C CA . ARG A 1 192 ? -0.231 -13.547 17.606 1.00 62.66 192 ARG A CA 1
ATOM 1581 C C . ARG A 1 192 ? -1.381 -13.652 16.605 1.00 62.66 192 ARG A C 1
ATOM 1583 O O . ARG A 1 192 ? -1.173 -13.375 15.431 1.00 62.66 192 ARG A O 1
ATOM 1590 N N . GLU A 1 193 ? -2.547 -14.093 17.051 1.00 70.94 193 GLU A N 1
ATOM 1591 C CA . GLU A 1 193 ? -3.735 -14.304 16.215 1.00 70.94 193 GLU A CA 1
ATOM 1592 C C . GLU A 1 193 ? -4.449 -12.976 15.920 1.00 70.94 193 GLU A C 1
ATOM 1594 O O . GLU A 1 193 ? -5.128 -12.857 14.906 1.00 70.94 193 GLU A O 1
ATOM 1599 N N . ASN A 1 194 ? -4.216 -11.957 16.755 1.00 79.38 194 ASN A N 1
ATOM 1600 C CA . ASN A 1 194 ? -4.740 -10.604 16.571 1.00 79.38 194 ASN A CA 1
ATOM 1601 C C . ASN A 1 194 ? -3.843 -9.716 15.687 1.00 79.38 194 ASN A C 1
ATOM 1603 O O . ASN A 1 194 ? -4.223 -8.581 15.399 1.00 79.38 194 ASN A O 1
ATOM 1607 N N . LEU A 1 195 ? -2.653 -10.180 15.271 1.00 87.94 195 LEU A N 1
ATOM 1608 C CA . LEU A 1 195 ? -1.748 -9.407 14.412 1.00 87.94 195 LEU A CA 1
ATOM 1609 C C . LEU A 1 195 ? -2.351 -9.291 13.008 1.00 87.94 195 LEU A C 1
ATOM 1611 O O . LEU A 1 195 ? -2.429 -10.273 12.274 1.00 87.94 195 LEU A O 1
ATOM 1615 N N . ILE A 1 196 ? -2.720 -8.078 12.610 1.00 88.88 196 ILE A N 1
ATOM 1616 C CA . ILE A 1 196 ? -3.390 -7.826 11.324 1.00 88.88 196 ILE A CA 1
ATOM 1617 C C . ILE A 1 196 ? -2.450 -7.369 10.215 1.00 88.88 196 ILE A C 1
ATOM 1619 O O . ILE A 1 196 ? -2.779 -7.459 9.034 1.00 88.88 196 ILE A O 1
ATOM 1623 N N . GLY A 1 197 ? -1.286 -6.840 10.577 1.00 91.44 197 GLY A N 1
ATOM 1624 C CA . GLY A 1 197 ? -0.357 -6.299 9.607 1.00 91.44 197 GLY A CA 1
ATOM 1625 C C . GLY A 1 197 ? 0.809 -5.582 10.253 1.00 91.44 197 GLY A C 1
ATOM 1626 O O . GLY A 1 197 ? 0.841 -5.311 11.455 1.00 91.44 197 GLY A O 1
ATOM 1627 N N . GLN A 1 198 ? 1.802 -5.290 9.425 1.00 94.44 198 GLN A N 1
ATOM 1628 C CA . GLN A 1 198 ? 3.030 -4.666 9.872 1.00 94.44 198 GLN A CA 1
ATOM 1629 C C . GLN A 1 198 ? 3.654 -3.822 8.766 1.00 94.44 198 GLN A C 1
ATOM 1631 O O . GLN A 1 198 ? 3.593 -4.175 7.590 1.00 94.44 198 GLN A O 1
ATOM 1636 N N . VAL A 1 199 ? 4.287 -2.722 9.160 1.00 96.62 199 VAL A N 1
ATOM 1637 C CA . VAL A 1 199 ? 5.142 -1.912 8.293 1.00 96.62 199 VAL A CA 1
ATOM 1638 C C . VAL A 1 199 ? 6.583 -2.271 8.604 1.00 96.62 199 VAL A C 1
ATOM 1640 O O . VAL A 1 199 ? 7.055 -2.032 9.716 1.00 96.62 199 VAL A O 1
ATOM 1643 N N . TYR A 1 200 ? 7.274 -2.856 7.630 1.00 94.94 200 TYR A N 1
ATOM 1644 C CA . TYR A 1 200 ? 8.680 -3.212 7.754 1.00 94.94 200 TYR A CA 1
ATOM 1645 C C . TYR A 1 200 ? 9.562 -2.115 7.153 1.00 94.94 200 TYR A C 1
ATOM 1647 O O . TYR A 1 200 ? 9.477 -1.821 5.960 1.00 94.94 200 TYR A O 1
ATOM 1655 N N . SER A 1 201 ? 10.425 -1.514 7.969 1.00 93.62 201 SER A N 1
ATOM 1656 C CA . SER A 1 201 ? 11.474 -0.619 7.489 1.00 93.62 201 SER A CA 1
ATOM 1657 C C . SER A 1 201 ? 12.641 -1.464 6.984 1.00 93.62 201 SER A C 1
ATOM 1659 O O . SER A 1 201 ? 13.461 -1.921 7.779 1.00 93.62 201 SER A O 1
ATOM 1661 N N . PHE A 1 202 ? 12.688 -1.712 5.670 1.00 88.75 202 PHE A N 1
ATOM 1662 C CA . PHE A 1 202 ? 13.801 -2.417 5.030 1.00 88.75 202 PHE A CA 1
ATOM 1663 C C . PHE A 1 202 ? 14.997 -1.474 4.879 1.00 88.75 202 PHE A C 1
ATOM 1665 O O . PHE A 1 202 ? 15.128 -0.742 3.898 1.00 88.75 202 PHE A O 1
ATOM 1672 N N . ALA A 1 203 ? 15.833 -1.474 5.908 1.00 80.88 203 ALA A N 1
ATOM 1673 C CA . ALA A 1 203 ? 17.129 -0.827 5.941 1.00 80.88 203 ALA A CA 1
ATOM 1674 C C . ALA A 1 203 ? 18.183 -1.893 6.303 1.00 80.88 203 ALA A C 1
ATOM 1676 O O . ALA A 1 203 ? 18.024 -3.068 5.961 1.00 80.88 203 ALA A O 1
ATOM 1677 N N . GLY A 1 204 ? 19.264 -1.517 6.972 1.00 73.94 204 GLY A N 1
ATOM 1678 C CA . GLY A 1 204 ? 20.246 -2.496 7.434 1.00 73.94 204 GLY A CA 1
ATOM 1679 C C . GLY A 1 204 ? 21.401 -1.838 8.153 1.00 73.94 204 GLY A C 1
ATOM 1680 O O . GLY A 1 204 ? 21.740 -2.200 9.276 1.00 73.94 204 GLY A O 1
ATOM 1681 N N . LEU A 1 205 ? 21.947 -0.799 7.532 1.00 77.88 205 LEU A N 1
ATOM 1682 C CA . LEU A 1 205 ? 23.014 0.015 8.089 1.00 77.88 205 LEU A CA 1
ATOM 1683 C C . LEU A 1 205 ? 22.703 1.491 7.885 1.00 77.88 205 LEU A C 1
ATOM 1685 O O . LEU A 1 205 ? 21.917 1.878 7.016 1.00 77.88 205 LEU A O 1
ATOM 1689 N N . GLU A 1 206 ? 23.362 2.317 8.686 1.00 81.88 206 GLU A N 1
ATOM 1690 C CA . GLU A 1 206 ? 23.354 3.758 8.505 1.00 81.88 206 GLU A CA 1
ATOM 1691 C C . GLU A 1 206 ? 23.895 4.100 7.103 1.00 81.88 206 GLU A C 1
ATOM 1693 O O . GLU A 1 206 ? 25.024 3.717 6.776 1.00 81.88 206 GLU A O 1
ATOM 1698 N N . PRO A 1 207 ? 23.118 4.784 6.242 1.00 80.06 207 PRO A N 1
ATOM 1699 C CA . PRO A 1 207 ? 23.586 5.110 4.904 1.00 80.06 207 PRO A CA 1
ATOM 1700 C C . PRO A 1 207 ? 24.719 6.135 4.976 1.00 80.06 207 PRO A C 1
ATOM 1702 O O . PRO A 1 207 ? 24.650 7.109 5.729 1.00 80.06 207 PRO A O 1
ATOM 1705 N N . THR A 1 208 ? 25.735 5.938 4.141 1.00 80.31 208 THR A N 1
ATOM 1706 C CA . THR A 1 208 ? 26.837 6.880 3.927 1.00 80.31 208 THR A CA 1
ATOM 1707 C C . THR A 1 208 ? 26.855 7.299 2.463 1.00 80.31 208 THR A C 1
ATOM 1709 O O . THR A 1 208 ? 26.247 6.648 1.612 1.00 80.31 208 THR A O 1
ATOM 1712 N N . VAL A 1 209 ? 27.552 8.392 2.146 1.00 75.50 209 VAL A N 1
ATOM 1713 C CA . VAL A 1 209 ? 27.688 8.851 0.753 1.00 75.50 209 VAL A CA 1
ATOM 1714 C C . VAL A 1 209 ? 28.341 7.779 -0.127 1.00 75.50 209 VAL A C 1
ATOM 1716 O O . VAL A 1 209 ? 27.958 7.620 -1.282 1.00 75.50 209 VAL A O 1
ATOM 1719 N N . GLU A 1 210 ? 29.280 7.023 0.444 1.00 76.88 210 GLU A N 1
ATOM 1720 C CA . GLU A 1 210 ? 30.018 5.951 -0.229 1.00 76.88 210 GLU A CA 1
ATOM 1721 C C . GLU A 1 210 ? 29.175 4.688 -0.441 1.00 76.88 210 GLU A C 1
ATOM 1723 O O . GLU A 1 210 ? 29.331 4.025 -1.462 1.00 76.88 210 GLU A O 1
ATOM 1728 N N . SER A 1 211 ? 28.271 4.352 0.489 1.00 76.75 211 SER A N 1
ATOM 1729 C CA . SER A 1 211 ? 27.406 3.172 0.354 1.00 76.75 211 SER A CA 1
ATOM 1730 C C . SER A 1 211 ? 26.156 3.447 -0.482 1.00 76.75 211 SER A C 1
ATOM 1732 O O . SER A 1 211 ? 25.776 2.629 -1.314 1.00 76.75 211 SER A O 1
ATOM 1734 N N . CYS A 1 212 ? 25.510 4.598 -0.274 1.00 79.88 212 CYS A N 1
ATOM 1735 C CA . CYS A 1 212 ? 24.356 5.052 -1.044 1.00 79.88 212 CYS A CA 1
ATOM 1736 C C . CYS A 1 212 ? 24.176 6.573 -0.896 1.00 79.88 212 CYS A C 1
ATOM 1738 O O . CYS A 1 212 ? 23.516 7.053 0.030 1.00 79.88 212 CYS A O 1
ATOM 1740 N N . SER A 1 213 ? 24.702 7.340 -1.856 1.00 82.50 213 SER A N 1
ATOM 1741 C CA . SER A 1 213 ? 24.621 8.811 -1.869 1.00 82.50 213 SER A CA 1
ATOM 1742 C C . SER A 1 213 ? 23.188 9.352 -1.738 1.00 82.50 213 SER A C 1
ATOM 1744 O O . SER A 1 213 ? 22.930 10.239 -0.921 1.00 82.50 213 SER A O 1
ATOM 1746 N N . ASN A 1 214 ? 22.225 8.769 -2.464 1.00 83.31 214 ASN A N 1
ATOM 1747 C CA . ASN A 1 214 ? 20.814 9.162 -2.365 1.00 83.31 214 ASN A CA 1
ATOM 1748 C C . ASN A 1 214 ? 20.256 8.884 -0.957 1.00 83.31 214 ASN A C 1
ATOM 1750 O O . ASN A 1 214 ? 19.650 9.756 -0.336 1.00 83.31 214 ASN A O 1
ATOM 1754 N N . CYS A 1 215 ? 20.527 7.701 -0.404 1.00 85.44 215 CYS A N 1
ATOM 1755 C CA . CYS A 1 215 ? 20.057 7.323 0.923 1.00 85.44 215 CYS A CA 1
ATOM 1756 C C . CYS A 1 215 ? 20.609 8.261 2.010 1.00 85.44 215 CYS A C 1
ATOM 1758 O O . CYS A 1 215 ? 19.859 8.712 2.877 1.00 85.44 215 CYS A O 1
ATOM 1760 N N . ALA A 1 216 ? 21.899 8.605 1.932 1.00 86.50 216 ALA A N 1
ATOM 1761 C CA . ALA A 1 216 ? 22.529 9.559 2.840 1.00 86.50 216 ALA A CA 1
ATOM 1762 C C . ALA A 1 216 ? 21.868 10.946 2.742 1.00 86.50 216 ALA A C 1
ATOM 1764 O O . ALA A 1 216 ? 21.470 11.510 3.759 1.00 86.50 216 ALA A O 1
ATOM 1765 N N . SER A 1 217 ? 21.630 11.445 1.522 1.00 87.88 217 SER A N 1
ATOM 1766 C CA . SER A 1 217 ? 20.933 12.722 1.314 1.00 87.88 217 SER A CA 1
ATOM 1767 C C . SER A 1 217 ? 19.508 12.712 1.877 1.00 87.88 217 SER A C 1
ATOM 1769 O O . SER A 1 217 ? 19.092 13.654 2.552 1.00 87.88 217 SER A O 1
ATOM 1771 N N . GLN A 1 218 ? 18.756 11.631 1.649 1.00 88.88 218 GLN A N 1
ATOM 1772 C CA . GLN A 1 218 ? 17.406 11.465 2.188 1.00 88.88 218 GLN A CA 1
ATOM 1773 C C . GLN A 1 218 ? 17.393 11.493 3.718 1.00 88.88 218 GLN A C 1
ATOM 1775 O O . GLN A 1 218 ? 16.518 12.129 4.309 1.00 88.88 218 GLN A O 1
ATOM 1780 N N . LYS A 1 219 ? 18.368 10.841 4.356 1.00 88.38 219 LYS A N 1
ATOM 1781 C CA . LYS A 1 219 ? 18.528 10.851 5.811 1.00 88.38 219 LYS A CA 1
ATOM 1782 C C . LYS A 1 219 ? 18.818 12.258 6.327 1.00 88.38 219 LYS A C 1
ATOM 1784 O O . LYS A 1 219 ? 18.083 12.750 7.183 1.00 88.38 219 LYS A O 1
ATOM 1789 N N . ASP A 1 220 ? 19.826 12.930 5.774 1.00 89.56 220 ASP A N 1
ATOM 1790 C CA . ASP A 1 220 ? 20.238 14.272 6.208 1.00 89.56 220 ASP A CA 1
ATOM 1791 C C . ASP A 1 220 ? 19.102 15.291 6.061 1.00 89.56 220 ASP A C 1
ATOM 1793 O O . ASP A 1 220 ? 18.888 16.149 6.922 1.00 89.56 220 ASP A O 1
ATOM 1797 N N . LYS A 1 221 ? 18.307 15.157 4.994 1.00 89.56 221 LYS A N 1
ATOM 1798 C CA . LYS A 1 221 ? 17.148 16.017 4.732 1.00 89.56 221 LYS A CA 1
ATOM 1799 C C . LYS A 1 221 ? 15.860 15.559 5.424 1.00 89.56 221 LYS A C 1
ATOM 1801 O O . LYS A 1 221 ? 14.820 16.204 5.252 1.00 89.56 221 LYS A O 1
ATOM 1806 N N . LYS A 1 222 ? 15.904 14.498 6.237 1.00 89.69 222 LYS A N 1
ATOM 1807 C CA . LYS A 1 222 ? 14.753 13.958 6.984 1.00 89.69 222 LYS A CA 1
ATOM 1808 C C . LYS A 1 222 ? 13.565 13.671 6.061 1.00 89.69 222 LYS A C 1
ATOM 1810 O O . LYS A 1 222 ? 12.457 14.191 6.257 1.00 89.69 222 LYS A O 1
ATOM 1815 N N . VAL A 1 223 ? 13.833 12.934 4.988 1.00 89.31 223 VAL A N 1
ATOM 1816 C CA . VAL A 1 223 ? 12.807 12.379 4.102 1.00 89.31 223 VAL A CA 1
ATOM 1817 C C . VAL A 1 223 ? 12.120 11.235 4.839 1.00 89.31 223 VAL A C 1
ATOM 1819 O O . VAL A 1 223 ? 12.779 10.328 5.341 1.00 89.31 223 VAL A O 1
ATOM 1822 N N . LEU A 1 224 ? 10.793 11.291 4.913 1.00 91.19 224 LEU A N 1
ATOM 1823 C CA . LEU A 1 224 ? 9.983 10.268 5.569 1.00 91.19 224 LEU A CA 1
ATOM 1824 C C . LEU A 1 224 ? 9.445 9.277 4.536 1.00 91.19 224 LEU A C 1
ATOM 1826 O O . LEU A 1 224 ? 9.257 9.606 3.367 1.00 91.19 224 LEU A O 1
ATOM 1830 N N . SER A 1 225 ? 9.186 8.058 4.987 1.00 91.50 225 SER A N 1
ATOM 1831 C CA . SER A 1 225 ? 8.549 6.991 4.220 1.00 91.50 225 SER A CA 1
ATOM 1832 C C . SER A 1 225 ? 7.071 6.878 4.580 1.00 91.50 225 SER A C 1
ATOM 1834 O O . SER A 1 225 ? 6.657 7.267 5.672 1.00 91.50 225 SER A O 1
ATOM 1836 N N . ARG A 1 226 ? 6.270 6.331 3.660 1.00 91.62 226 ARG A N 1
ATOM 1837 C CA . ARG A 1 226 ? 4.835 6.097 3.853 1.00 91.62 226 ARG A CA 1
ATOM 1838 C C . ARG A 1 226 ? 4.484 4.643 3.574 1.00 91.62 226 ARG A C 1
ATOM 1840 O O . ARG A 1 226 ? 4.918 4.091 2.570 1.00 91.62 226 ARG A O 1
ATOM 1847 N N . ALA A 1 227 ? 3.633 4.067 4.413 1.00 93.62 227 ALA A N 1
ATOM 1848 C CA . ALA A 1 227 ? 3.043 2.750 4.211 1.00 93.62 227 ALA A CA 1
ATOM 1849 C C . ALA A 1 227 ? 1.565 2.745 4.620 1.00 93.62 227 ALA A C 1
ATOM 1851 O O . ALA A 1 227 ? 1.092 3.654 5.308 1.00 93.62 227 ALA A O 1
ATOM 1852 N N . ARG A 1 228 ? 0.829 1.719 4.183 1.00 94.19 228 ARG A N 1
ATOM 1853 C CA . ARG A 1 228 ? -0.576 1.512 4.542 1.00 94.19 228 ARG A CA 1
ATOM 1854 C C . ARG A 1 228 ? -0.815 0.071 4.978 1.00 94.19 228 ARG A C 1
ATOM 1856 O O . ARG A 1 228 ? -0.242 -0.842 4.392 1.00 94.19 228 ARG A O 1
ATOM 1863 N N . VAL A 1 229 ? -1.680 -0.116 5.970 1.00 96.12 229 VAL A N 1
ATOM 1864 C CA . VAL A 1 229 ? -2.160 -1.430 6.425 1.00 96.12 229 VAL A CA 1
ATOM 1865 C C . VAL A 1 229 ? -3.674 -1.455 6.266 1.00 96.12 229 VAL A C 1
ATOM 1867 O O . VAL A 1 229 ? -4.364 -0.580 6.786 1.00 96.12 229 VAL A O 1
ATOM 1870 N N . LEU A 1 230 ? -4.191 -2.420 5.509 1.00 94.94 230 LEU A N 1
ATOM 1871 C CA . LEU A 1 230 ? -5.619 -2.520 5.206 1.00 94.94 230 LEU A CA 1
ATOM 1872 C C . LEU A 1 230 ? -6.368 -3.162 6.378 1.00 94.94 230 LEU A C 1
ATOM 1874 O O . LEU A 1 230 ? -5.933 -4.185 6.900 1.00 94.94 230 LEU A O 1
ATOM 1878 N N . LEU A 1 231 ? -7.500 -2.574 6.773 1.00 95.94 231 LEU A N 1
ATOM 1879 C CA . LEU A 1 231 ? -8.302 -3.034 7.912 1.00 95.94 231 LEU A CA 1
ATOM 1880 C C . LEU A 1 231 ? -9.643 -3.640 7.506 1.00 95.94 231 LEU A C 1
ATOM 1882 O O . LEU A 1 231 ? -10.229 -4.377 8.290 1.00 95.94 231 LEU A O 1
ATOM 1886 N N . THR A 1 232 ? -10.139 -3.348 6.304 1.00 96.19 232 THR A N 1
ATOM 1887 C CA . THR A 1 232 ? -11.525 -3.650 5.925 1.00 96.19 232 THR A CA 1
ATOM 1888 C C . THR A 1 232 ? -11.870 -5.138 6.017 1.00 96.19 232 THR A C 1
ATOM 1890 O O . THR A 1 232 ? -12.866 -5.490 6.642 1.00 96.19 232 THR A O 1
ATOM 1893 N N . ILE A 1 233 ? -11.041 -6.023 5.451 1.00 94.81 233 ILE A N 1
ATOM 1894 C CA . ILE A 1 233 ? -11.271 -7.477 5.514 1.00 94.81 233 ILE A CA 1
ATOM 1895 C C . ILE A 1 233 ? -11.137 -8.008 6.955 1.00 94.81 233 ILE A C 1
ATOM 1897 O O . ILE A 1 233 ? -12.058 -8.696 7.394 1.00 94.81 233 ILE A O 1
ATOM 1901 N N . PRO A 1 234 ? -10.074 -7.678 7.723 1.00 92.56 234 PRO A N 1
ATOM 1902 C CA . PRO A 1 234 ? -10.002 -8.037 9.140 1.00 92.56 234 PRO A CA 1
ATOM 1903 C C . PRO A 1 234 ? -11.225 -7.594 9.956 1.00 92.56 234 PRO A C 1
ATOM 1905 O O . PRO A 1 234 ? -11.778 -8.393 10.703 1.00 92.56 234 PRO A O 1
ATOM 1908 N N . ILE A 1 235 ? -11.695 -6.358 9.763 1.00 94.44 235 ILE A N 1
ATOM 1909 C CA . ILE A 1 235 ? -12.882 -5.817 10.441 1.00 94.44 235 ILE A CA 1
ATOM 1910 C C . ILE A 1 235 ? -14.140 -6.607 10.070 1.00 94.44 235 ILE A C 1
ATOM 1912 O O . ILE A 1 235 ? -14.895 -6.988 10.960 1.00 94.44 235 ILE A O 1
ATOM 1916 N N . ILE A 1 236 ? -14.360 -6.884 8.777 1.00 94.62 236 ILE A N 1
ATOM 1917 C CA . ILE A 1 236 ? -15.483 -7.719 8.322 1.00 94.62 236 ILE A CA 1
ATOM 1918 C C . ILE A 1 236 ? -15.419 -9.095 8.992 1.00 94.62 236 ILE A C 1
ATOM 1920 O O . ILE A 1 236 ? -16.422 -9.566 9.518 1.00 94.62 236 ILE A O 1
ATOM 1924 N N . SER A 1 237 ? -14.241 -9.724 9.000 1.00 91.81 237 SER A N 1
ATOM 1925 C CA . SER A 1 237 ? -14.052 -11.049 9.592 1.00 91.81 237 SER A CA 1
ATOM 1926 C C . SER A 1 237 ? -14.363 -11.063 11.088 1.00 91.81 237 SER A C 1
ATOM 1928 O O . SER A 1 237 ? -15.021 -11.991 11.547 1.00 91.81 237 SER A O 1
ATOM 1930 N N . GLN A 1 238 ? -13.909 -10.060 11.844 1.00 89.88 238 GLN A N 1
ATOM 1931 C CA . GLN A 1 238 ? -14.177 -9.973 13.282 1.00 89.88 238 GLN A CA 1
ATOM 1932 C C . GLN A 1 238 ? -15.651 -9.672 13.568 1.00 89.88 238 GLN A C 1
ATOM 1934 O O . GLN A 1 238 ? -16.243 -10.317 14.421 1.00 89.88 238 GLN A O 1
ATOM 1939 N N . ALA A 1 239 ? -16.272 -8.762 12.813 1.00 92.12 239 ALA A N 1
ATOM 1940 C CA . ALA A 1 239 ? -17.677 -8.396 12.994 1.00 92.12 239 ALA A CA 1
ATOM 1941 C C . ALA A 1 239 ? -18.664 -9.545 12.701 1.00 92.12 239 ALA A C 1
ATOM 1943 O O . ALA A 1 239 ? -19.793 -9.526 13.187 1.00 92.12 239 ALA A O 1
ATOM 1944 N N . LEU A 1 240 ? -18.263 -10.528 11.886 1.00 91.88 240 LEU A N 1
ATOM 1945 C CA . LEU A 1 240 ? -19.067 -11.718 11.576 1.00 91.88 240 LEU A CA 1
ATOM 1946 C C . LEU A 1 240 ? -18.852 -12.867 12.567 1.00 91.88 240 LEU A C 1
ATOM 1948 O O . LEU A 1 240 ? -19.694 -13.760 12.678 1.00 91.88 240 LEU A O 1
ATOM 1952 N N . ASP A 1 241 ? -17.724 -12.877 13.267 1.00 87.38 241 ASP A N 1
ATOM 1953 C CA . ASP A 1 241 ? -17.353 -13.955 14.167 1.00 87.38 241 ASP A CA 1
ATOM 1954 C C . ASP A 1 241 ? -17.803 -13.628 15.592 1.00 87.38 241 ASP A C 1
ATOM 1956 O O . ASP A 1 241 ? -17.192 -12.829 16.293 1.00 87.38 241 ASP A O 1
ATOM 1960 N N . GLN A 1 242 ? -18.857 -14.315 16.041 1.00 83.88 242 GLN A N 1
ATOM 1961 C CA . GLN A 1 242 ? -19.482 -14.137 17.360 1.00 83.88 242 GLN A CA 1
ATOM 1962 C C . GLN A 1 242 ? -18.532 -14.361 18.546 1.00 83.88 242 GLN A C 1
ATOM 1964 O O . GLN A 1 242 ? -18.888 -14.064 19.686 1.00 83.88 242 GLN A O 1
ATOM 1969 N N . ARG A 1 243 ? -17.339 -14.918 18.304 1.00 79.75 243 ARG A N 1
ATOM 1970 C CA . ARG A 1 243 ? -16.285 -15.010 19.313 1.00 79.75 243 ARG A CA 1
ATOM 1971 C C . ARG A 1 243 ? -15.711 -13.638 19.648 1.00 79.75 243 ARG A C 1
ATOM 1973 O O . ARG A 1 243 ? -15.328 -13.448 20.800 1.00 79.75 243 ARG A O 1
ATOM 1980 N N . PHE A 1 244 ? -15.642 -12.709 18.693 1.00 77.75 244 PHE A N 1
ATOM 1981 C CA . PHE A 1 244 ? -15.186 -11.342 18.931 1.00 77.75 244 PHE A CA 1
ATOM 1982 C C . PHE A 1 244 ? -16.294 -10.518 19.584 1.00 77.75 244 PHE A C 1
ATOM 1984 O O . PHE A 1 244 ? -17.444 -10.513 19.149 1.00 77.75 244 PHE A O 1
ATOM 1991 N N . GLN A 1 245 ? -15.931 -9.806 20.646 1.00 77.56 245 GLN A N 1
ATOM 1992 C CA . GLN A 1 245 ? -16.813 -8.858 21.314 1.00 77.56 245 GLN A CA 1
ATOM 1993 C C . GLN A 1 245 ? -16.570 -7.439 20.772 1.00 77.56 245 GLN A C 1
ATOM 1995 O O . GLN A 1 245 ? -15.569 -7.168 20.111 1.00 77.56 245 GLN A O 1
ATOM 2000 N N . HIS A 1 246 ? -17.493 -6.519 21.064 1.00 84.81 246 HIS A N 1
ATOM 2001 C CA . HIS A 1 246 ? -17.390 -5.075 20.778 1.00 84.81 246 HIS A CA 1
ATOM 2002 C C . HIS A 1 246 ? -17.496 -4.632 19.309 1.00 84.81 246 HIS A C 1
ATOM 2004 O O . HIS A 1 246 ? -17.531 -3.426 19.055 1.00 84.81 246 HIS A O 1
ATOM 2010 N N . ILE A 1 247 ? -17.628 -5.554 18.352 1.00 90.38 247 ILE A N 1
ATOM 2011 C CA . ILE A 1 247 ? -17.894 -5.223 16.948 1.00 90.38 247 ILE A CA 1
ATOM 2012 C C . ILE A 1 247 ? -18.852 -6.233 16.304 1.00 90.38 247 ILE A C 1
ATOM 2014 O O . ILE A 1 247 ? -18.629 -7.434 16.373 1.00 90.38 247 ILE A O 1
ATOM 2018 N N . ASP A 1 248 ? -19.936 -5.746 15.693 1.00 93.06 248 ASP A N 1
ATOM 2019 C CA . ASP A 1 248 ? -20.940 -6.571 14.989 1.00 93.06 248 ASP A CA 1
ATOM 2020 C C . ASP A 1 248 ? -21.417 -5.943 13.658 1.00 93.06 248 ASP A C 1
ATOM 2022 O O . ASP A 1 248 ? -22.367 -6.414 13.028 1.00 93.06 248 ASP A O 1
ATOM 2026 N N . SER A 1 249 ? -20.770 -4.857 13.224 1.00 95.56 249 SER A N 1
ATOM 2027 C CA . SER A 1 249 ? -21.036 -4.120 11.987 1.00 95.56 249 SER A CA 1
ATOM 2028 C C . SER A 1 249 ? -19.769 -3.420 11.486 1.00 95.56 249 SER A C 1
ATOM 2030 O O . SER A 1 249 ? -18.811 -3.193 12.225 1.00 95.56 249 SER A O 1
ATOM 2032 N N . THR A 1 250 ? -19.791 -3.002 10.223 1.00 96.94 250 THR A N 1
ATOM 2033 C CA . THR A 1 250 ? -18.739 -2.197 9.589 1.00 96.94 250 THR A CA 1
ATOM 2034 C C . THR A 1 250 ? -19.152 -0.730 9.445 1.00 96.94 250 THR A C 1
ATOM 2036 O O . THR A 1 250 ? -18.682 -0.021 8.546 1.00 96.94 250 THR A O 1
ATOM 2039 N N . THR A 1 251 ? -20.106 -0.265 10.253 1.00 97.75 251 THR A N 1
ATOM 2040 C CA . THR A 1 251 ? -20.534 1.138 10.245 1.00 97.75 251 THR A CA 1
ATOM 2041 C C . THR A 1 251 ? -19.432 2.034 10.814 1.00 97.75 251 THR A C 1
ATOM 2043 O O . THR A 1 251 ? -18.601 1.600 11.609 1.00 97.75 251 THR A O 1
ATOM 2046 N N . THR A 1 252 ? -19.378 3.300 10.386 1.00 97.56 252 THR A N 1
ATOM 2047 C CA . THR A 1 252 ? -18.300 4.213 10.804 1.00 97.56 252 THR A CA 1
ATOM 2048 C C . THR A 1 252 ? -18.254 4.406 12.313 1.00 97.56 252 THR A C 1
ATOM 2050 O O . THR A 1 252 ? -17.175 4.273 12.874 1.00 97.56 252 THR A O 1
ATOM 2053 N N . ASP A 1 253 ? -19.396 4.622 12.964 1.00 96.56 253 ASP A N 1
ATOM 2054 C CA . ASP A 1 253 ? -19.437 4.885 14.406 1.00 96.56 253 ASP A CA 1
ATOM 2055 C C . ASP A 1 253 ? -18.947 3.685 15.225 1.00 96.56 253 ASP A C 1
ATOM 2057 O O . ASP A 1 253 ? -18.149 3.852 16.148 1.00 96.56 253 ASP A O 1
ATOM 2061 N N . GLN A 1 254 ? -19.371 2.469 14.865 1.00 95.44 254 GLN A N 1
ATOM 2062 C CA . GLN A 1 254 ? -18.951 1.277 15.593 1.00 95.44 254 GLN A CA 1
ATOM 2063 C C . GLN A 1 254 ? -17.483 0.939 15.338 1.00 95.44 254 GLN A C 1
ATOM 2065 O O . GLN A 1 254 ? -16.759 0.661 16.288 1.00 95.44 254 GLN A O 1
ATOM 2070 N N . VAL A 1 255 ? -17.023 1.004 14.084 1.00 97.00 255 VAL A N 1
ATOM 2071 C CA . VAL A 1 255 ? -15.613 0.752 13.756 1.00 97.00 255 VAL A CA 1
ATOM 2072 C C . VAL A 1 255 ? -14.712 1.792 14.415 1.00 97.00 255 VAL A C 1
ATOM 2074 O O . VAL A 1 255 ? -13.685 1.437 14.982 1.00 97.00 255 VAL A O 1
ATOM 2077 N N . GLU A 1 256 ? -15.084 3.072 14.387 1.00 97.00 256 GLU A N 1
ATOM 2078 C CA . GLU A 1 256 ? -14.297 4.124 15.028 1.00 97.00 256 GLU A CA 1
ATOM 2079 C C . GLU A 1 256 ? -14.198 3.899 16.545 1.00 97.00 256 GLU A C 1
ATOM 2081 O O . GLU A 1 256 ? -13.103 3.974 17.106 1.00 97.00 256 GLU A O 1
ATOM 2086 N N . HIS A 1 257 ? -15.316 3.564 17.197 1.00 94.19 257 HIS A N 1
ATOM 2087 C CA . HIS A 1 257 ? -15.337 3.231 18.621 1.00 94.19 257 HIS A CA 1
ATOM 2088 C C . HIS A 1 257 ? -14.510 1.978 18.938 1.00 94.19 257 HIS A C 1
ATOM 2090 O O . HIS A 1 257 ? -13.740 1.971 19.897 1.00 94.19 257 HIS A O 1
ATOM 2096 N N . TYR A 1 258 ? -14.625 0.933 18.120 1.00 93.50 258 TYR A N 1
ATOM 2097 C CA . TYR A 1 258 ? -13.866 -0.301 18.287 1.00 93.50 258 TYR A CA 1
ATOM 2098 C C . TYR A 1 258 ? -12.358 -0.044 18.176 1.00 93.50 258 TYR A C 1
ATOM 2100 O O . TYR A 1 258 ? -11.600 -0.383 19.081 1.00 93.50 258 TYR A O 1
ATOM 2108 N N . LEU A 1 259 ? -11.911 0.636 17.117 1.00 94.69 259 LEU A N 1
ATOM 2109 C CA . LEU A 1 259 ? -10.490 0.920 16.895 1.00 94.69 259 LEU A CA 1
ATOM 2110 C C . LEU A 1 259 ? -9.901 1.877 17.945 1.00 94.69 259 LEU A C 1
ATOM 2112 O O . LEU A 1 259 ? -8.714 1.777 18.264 1.00 94.69 259 LEU A O 1
ATOM 2116 N N . ALA A 1 260 ? -10.696 2.779 18.530 1.00 93.88 260 ALA A N 1
ATOM 2117 C CA . ALA A 1 260 ? -10.250 3.597 19.663 1.00 93.88 260 ALA A CA 1
ATOM 2118 C C . ALA A 1 260 ? -9.747 2.729 20.825 1.00 93.88 260 ALA A C 1
ATOM 2120 O 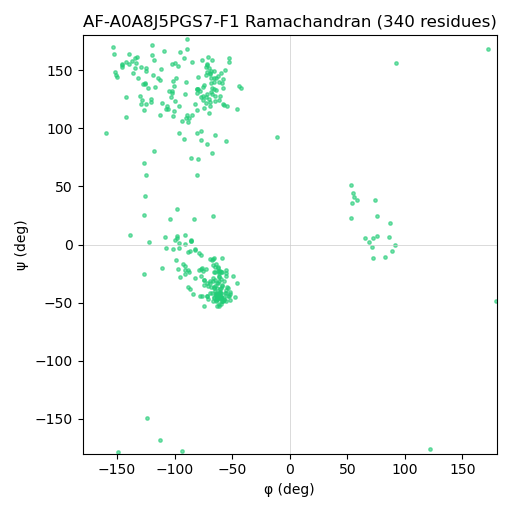O . ALA A 1 260 ? -8.668 2.994 21.357 1.00 93.88 260 ALA A O 1
ATOM 2121 N N . ASN A 1 261 ? -10.447 1.634 21.118 1.00 89.12 261 ASN A N 1
ATOM 2122 C CA . ASN A 1 261 ? -10.155 0.770 22.259 1.00 89.12 261 ASN A CA 1
ATOM 2123 C C . ASN A 1 261 ? -9.274 -0.445 21.909 1.00 89.12 261 ASN A C 1
ATOM 2125 O O . ASN A 1 261 ? -8.500 -0.891 22.747 1.00 89.12 261 ASN A O 1
ATOM 2129 N N . HIS A 1 262 ? -9.328 -0.941 20.668 1.00 89.25 262 HIS A N 1
ATOM 2130 C CA . HIS A 1 262 ? -8.780 -2.255 20.293 1.00 89.25 262 HIS A CA 1
ATOM 2131 C C . HIS A 1 262 ? -7.798 -2.218 19.109 1.00 89.25 262 HIS A C 1
ATOM 2133 O O . HIS A 1 262 ? -7.634 -3.207 18.402 1.00 89.25 262 HIS A O 1
ATOM 2139 N N . LEU A 1 263 ? -7.139 -1.080 18.872 1.00 92.38 263 LEU A N 1
ATOM 2140 C CA . LEU A 1 263 ? -6.050 -0.956 17.889 1.00 92.38 263 LEU A CA 1
ATOM 2141 C C . LEU A 1 263 ? -4.734 -0.566 18.581 1.00 92.38 263 LEU A C 1
ATOM 2143 O O . LEU A 1 263 ? -4.405 0.628 18.609 1.00 92.38 263 LEU A O 1
ATOM 2147 N N . PRO A 1 264 ? -3.995 -1.509 19.188 1.00 91.94 264 PRO A N 1
ATOM 2148 C CA . PRO A 1 264 ? -2.654 -1.248 19.688 1.00 91.94 264 PRO A CA 1
ATOM 2149 C C . PRO A 1 264 ? -1.594 -1.415 18.586 1.00 91.94 264 PRO A C 1
ATOM 2151 O O . PRO A 1 264 ? -1.777 -2.137 17.602 1.00 91.94 264 PRO A O 1
ATOM 2154 N N . TRP A 1 265 ? -0.447 -0.762 18.778 1.00 94.31 265 TRP A N 1
ATOM 2155 C CA . TRP A 1 265 ? 0.742 -0.951 17.947 1.00 94.31 265 TRP A CA 1
ATOM 2156 C C . TRP A 1 265 ? 2.020 -0.970 18.771 1.00 94.31 265 TRP A C 1
ATOM 2158 O O . TRP A 1 265 ? 2.100 -0.407 19.865 1.00 94.31 265 TRP A O 1
ATOM 2168 N N . ARG A 1 266 ? 3.044 -1.625 18.223 1.00 93.94 266 ARG A N 1
ATOM 2169 C CA . ARG A 1 266 ? 4.360 -1.771 18.849 1.00 93.94 266 ARG A CA 1
ATOM 2170 C C . ARG A 1 266 ? 5.456 -1.538 17.825 1.00 93.94 266 ARG A C 1
ATOM 2172 O O . ARG A 1 266 ? 5.328 -1.904 16.658 1.00 93.94 266 ARG A O 1
ATOM 2179 N N . PHE A 1 267 ? 6.559 -0.982 18.305 1.00 96.19 267 PHE A N 1
ATOM 2180 C CA . PHE A 1 267 ? 7.781 -0.831 17.534 1.00 96.19 267 PHE A CA 1
ATOM 2181 C C . PHE A 1 267 ? 8.753 -1.938 17.919 1.00 96.19 267 PHE A C 1
ATOM 2183 O O . PHE A 1 267 ? 9.089 -2.092 19.095 1.00 96.19 267 PHE A O 1
ATOM 2190 N N . VAL A 1 268 ? 9.195 -2.717 16.940 1.00 94.44 268 VAL A N 1
ATOM 2191 C CA . VAL A 1 268 ? 10.005 -3.915 17.161 1.00 94.44 268 VAL A CA 1
ATOM 2192 C C . VAL A 1 268 ? 11.270 -3.827 16.323 1.00 94.44 268 VAL A C 1
ATOM 2194 O O . VAL A 1 268 ? 11.218 -3.805 15.095 1.00 94.44 268 VAL A O 1
ATOM 2197 N N . GLN A 1 269 ? 12.422 -3.770 16.984 1.00 91.31 269 GLN A N 1
ATOM 2198 C CA . GLN A 1 269 ? 13.718 -3.854 16.315 1.00 91.31 269 GLN A CA 1
ATOM 2199 C C . GLN A 1 269 ? 13.964 -5.290 15.822 1.00 91.31 269 GLN A C 1
ATOM 2201 O O . GLN A 1 269 ? 13.440 -6.249 16.403 1.00 91.31 269 GLN A O 1
ATOM 2206 N N . ILE A 1 270 ? 14.800 -5.460 14.787 1.00 84.19 270 ILE A N 1
ATOM 2207 C CA . ILE A 1 270 ? 15.361 -6.778 14.443 1.00 84.19 270 ILE A CA 1
ATOM 2208 C C . ILE A 1 270 ? 15.841 -7.502 15.715 1.00 84.19 270 ILE A C 1
ATOM 2210 O O . ILE A 1 270 ? 16.452 -6.908 16.603 1.00 84.19 270 ILE A O 1
ATOM 2214 N N . GLY A 1 271 ? 15.533 -8.798 15.805 1.00 84.19 271 GLY A N 1
ATOM 2215 C CA . GLY A 1 271 ? 15.775 -9.618 16.997 1.00 84.19 271 GLY A CA 1
ATOM 2216 C C . GLY A 1 271 ? 14.598 -9.661 17.979 1.00 84.19 271 GLY A C 1
ATOM 2217 O O . GLY A 1 271 ? 14.686 -10.346 18.992 1.00 84.19 271 GLY A O 1
ATOM 2218 N N . GLY A 1 272 ? 13.491 -8.966 17.686 1.00 87.44 272 GLY A N 1
ATOM 2219 C CA . GLY A 1 272 ? 12.239 -9.060 18.447 1.00 87.44 272 GLY A CA 1
ATOM 2220 C C . GLY A 1 272 ? 12.163 -8.136 19.663 1.00 87.44 272 GLY A C 1
ATOM 2221 O O . GLY A 1 272 ? 11.209 -8.207 20.435 1.00 87.44 272 GLY A O 1
ATOM 2222 N N . LYS A 1 273 ? 13.149 -7.252 19.850 1.00 92.31 273 LYS A N 1
ATOM 2223 C CA . LYS A 1 273 ? 13.165 -6.317 20.976 1.00 92.31 273 LYS A CA 1
ATOM 2224 C C . LYS A 1 273 ? 12.156 -5.194 20.744 1.00 92.31 273 LYS A C 1
ATOM 2226 O O . LYS A 1 273 ? 12.318 -4.395 19.821 1.00 92.31 273 LYS A O 1
ATOM 2231 N N . VAL A 1 274 ? 11.160 -5.099 21.623 1.00 95.00 274 VAL A N 1
ATOM 2232 C CA . VAL A 1 274 ? 10.229 -3.965 21.653 1.00 95.00 274 VAL A CA 1
ATOM 2233 C C . VAL A 1 274 ? 10.980 -2.702 22.080 1.00 95.00 274 VAL A C 1
ATOM 2235 O O . VAL A 1 274 ? 11.777 -2.720 23.023 1.00 95.00 274 VAL A O 1
ATOM 2238 N N . LYS A 1 275 ? 10.739 -1.608 21.362 1.00 96.12 275 LYS A N 1
ATOM 2239 C CA . LYS A 1 275 ? 11.368 -0.304 21.569 1.00 96.12 275 LYS A CA 1
ATOM 2240 C C . LYS A 1 275 ? 10.315 0.755 21.908 1.00 96.12 275 LYS A C 1
ATOM 2242 O O . LYS A 1 275 ? 9.193 0.673 21.405 1.00 96.12 275 LYS A O 1
ATOM 2247 N N . PRO A 1 276 ? 10.644 1.743 22.758 1.00 96.31 276 PRO A N 1
ATOM 2248 C CA . PRO A 1 276 ? 9.728 2.836 23.046 1.00 96.31 276 PRO A CA 1
ATOM 2249 C C . PRO A 1 276 ? 9.555 3.717 21.805 1.00 96.31 276 PRO A C 1
ATOM 2251 O O . PRO A 1 276 ? 10.483 3.895 21.021 1.00 96.31 276 PRO A O 1
ATOM 2254 N N . ALA A 1 277 ? 8.379 4.322 21.649 1.00 94.75 277 ALA A N 1
ATOM 2255 C CA . ALA A 1 277 ? 8.088 5.201 20.514 1.00 94.75 277 ALA A CA 1
ATOM 2256 C C . ALA A 1 277 ? 9.022 6.425 20.425 1.00 94.75 277 ALA A C 1
ATOM 2258 O O . ALA A 1 277 ? 9.214 6.979 19.347 1.00 94.75 277 ALA A O 1
ATOM 2259 N N . THR A 1 278 ? 9.641 6.826 21.542 1.00 95.06 278 THR A N 1
ATOM 2260 C CA . THR A 1 278 ? 10.659 7.888 21.589 1.00 95.06 278 THR A CA 1
ATOM 2261 C C . THR A 1 278 ? 11.881 7.591 20.720 1.00 95.06 278 THR A C 1
ATOM 2263 O O . THR A 1 278 ? 12.550 8.528 20.298 1.00 95.06 278 THR A O 1
ATOM 2266 N N . ASP A 1 279 ? 12.153 6.316 20.423 1.00 95.44 279 ASP A N 1
ATOM 2267 C CA . ASP A 1 279 ? 13.239 5.893 19.529 1.00 95.44 279 ASP A CA 1
ATOM 2268 C C . ASP A 1 279 ? 12.889 6.097 18.034 1.00 95.44 279 ASP A C 1
ATOM 2270 O O . ASP A 1 279 ? 13.761 5.953 17.177 1.00 95.44 279 ASP A O 1
ATOM 2274 N N . PHE A 1 280 ? 11.635 6.442 17.709 1.00 94.06 280 PHE A N 1
ATOM 2275 C CA . PHE A 1 280 ? 11.117 6.609 16.342 1.00 94.06 280 PHE A CA 1
ATOM 2276 C C . PHE A 1 280 ? 10.498 8.000 16.149 1.00 94.06 280 PHE A C 1
ATOM 2278 O O . PHE A 1 280 ? 9.299 8.118 15.849 1.00 94.06 280 PHE A O 1
ATOM 2285 N N . PRO A 1 281 ? 11.291 9.073 16.334 1.00 84.75 281 PRO A N 1
ATOM 2286 C CA . PRO A 1 281 ? 10.796 10.434 16.192 1.00 84.75 281 PRO A CA 1
ATOM 2287 C C . PRO A 1 281 ? 10.187 10.640 14.799 1.00 84.75 281 PRO A C 1
ATOM 2289 O O . PRO A 1 281 ? 10.597 10.012 13.827 1.00 84.75 281 PRO A O 1
ATOM 2292 N N . HIS A 1 282 ? 9.196 11.526 14.701 1.00 89.25 282 HIS A N 1
ATOM 2293 C CA . HIS A 1 282 ? 8.476 11.845 13.456 1.00 89.25 282 HIS A CA 1
ATOM 2294 C C . HIS A 1 282 ? 7.575 10.734 12.893 1.00 89.25 282 HIS A C 1
ATOM 2296 O O . HIS A 1 282 ? 6.924 10.952 11.869 1.00 89.25 282 HIS A O 1
ATOM 2302 N N . THR A 1 283 ? 7.462 9.583 13.567 1.00 94.00 283 THR A N 1
ATOM 2303 C CA . THR A 1 283 ? 6.445 8.595 13.199 1.00 94.00 283 THR A CA 1
ATOM 2304 C C . THR A 1 283 ? 5.051 9.135 13.492 1.00 94.00 283 THR A C 1
ATOM 2306 O O . THR A 1 283 ? 4.778 9.598 14.599 1.00 94.00 283 THR A O 1
ATOM 2309 N N . THR A 1 284 ? 4.173 9.044 12.497 1.00 94.88 284 THR A N 1
ATOM 2310 C CA . THR A 1 284 ? 2.778 9.475 12.557 1.00 94.88 284 THR A CA 1
ATOM 2311 C C . THR A 1 284 ? 1.878 8.351 12.055 1.00 94.88 284 THR A C 1
ATOM 2313 O O . THR A 1 284 ? 2.086 7.826 10.961 1.00 94.88 284 THR A O 1
ATOM 2316 N N . ILE A 1 285 ? 0.877 7.986 12.850 1.00 96.25 285 ILE A N 1
ATOM 2317 C CA . ILE A 1 285 ? -0.081 6.916 12.573 1.00 96.25 285 ILE A CA 1
ATOM 2318 C C . ILE A 1 285 ? -1.480 7.528 12.554 1.00 96.25 285 ILE A C 1
ATOM 2320 O O . ILE A 1 285 ? -1.906 8.162 13.519 1.00 96.25 285 ILE A O 1
ATOM 2324 N N . SER A 1 286 ? -2.203 7.323 11.458 1.00 95.75 286 SER A N 1
ATOM 2325 C CA . SER A 1 286 ? -3.600 7.729 11.316 1.00 95.75 286 SER A CA 1
ATOM 2326 C C . SER A 1 286 ? -4.460 6.575 10.829 1.00 95.75 286 SER A C 1
ATOM 2328 O O . SER A 1 286 ? -3.987 5.687 10.121 1.00 95.75 286 SER A O 1
ATOM 2330 N N . VAL A 1 287 ? -5.742 6.603 11.182 1.00 96.50 287 VAL A N 1
ATOM 2331 C CA . VAL A 1 287 ? -6.753 5.731 10.581 1.00 96.50 287 VAL A CA 1
ATOM 2332 C C . VAL A 1 287 ? -7.551 6.554 9.584 1.00 96.50 287 VAL A C 1
ATOM 2334 O O . VAL A 1 287 ? -8.000 7.653 9.902 1.00 96.50 287 VAL A O 1
ATOM 2337 N N . LEU A 1 288 ? -7.714 6.041 8.367 1.00 95.50 288 LEU A N 1
ATOM 2338 C CA . LEU A 1 288 ? -8.523 6.663 7.326 1.00 95.50 288 LEU A CA 1
ATOM 2339 C C . LEU A 1 288 ? -9.747 5.800 7.034 1.00 95.50 288 LEU A C 1
ATOM 2341 O O . LEU A 1 288 ? -9.651 4.574 6.979 1.00 95.50 288 LEU A O 1
ATOM 2345 N N . LYS A 1 289 ? -10.876 6.465 6.791 1.00 96.12 289 LYS A N 1
ATOM 2346 C CA . LYS A 1 289 ? -12.099 5.874 6.250 1.00 96.12 289 LYS A CA 1
ATOM 2347 C C . LYS A 1 289 ? -12.318 6.408 4.847 1.00 96.12 289 LYS A C 1
ATOM 2349 O O . LYS A 1 289 ? -12.480 7.614 4.695 1.00 96.12 289 LYS A O 1
ATOM 2354 N N . GLY A 1 290 ? -12.389 5.522 3.865 1.00 94.81 290 GLY A N 1
ATOM 2355 C CA . GLY A 1 290 ? -12.849 5.792 2.507 1.00 94.81 290 GLY A CA 1
ATOM 2356 C C . GLY A 1 290 ? -14.168 5.088 2.192 1.00 94.81 290 GLY A C 1
ATOM 2357 O O . GLY A 1 290 ? -14.862 4.560 3.072 1.00 94.81 290 GLY A O 1
ATOM 2358 N N . THR A 1 291 ? -14.520 5.088 0.915 1.00 95.75 291 THR A N 1
ATOM 2359 C CA . THR A 1 291 ? -15.680 4.385 0.366 1.00 95.75 291 THR A CA 1
ATOM 2360 C C . THR A 1 291 ? -15.223 3.541 -0.815 1.00 95.75 291 THR A C 1
ATOM 2362 O O . THR A 1 291 ? -14.616 4.065 -1.749 1.00 95.75 291 THR A O 1
ATOM 2365 N N . GLY A 1 292 ? -15.504 2.241 -0.771 1.00 94.88 292 GLY A N 1
ATOM 2366 C CA . GLY A 1 292 ? -15.295 1.329 -1.890 1.00 94.88 292 GLY A CA 1
ATOM 2367 C C . GLY A 1 292 ? -16.594 1.080 -2.653 1.00 94.88 292 GLY A C 1
ATOM 2368 O O . GLY A 1 292 ? -17.674 1.015 -2.055 1.00 94.88 292 GLY A O 1
ATOM 2369 N N . ARG A 1 293 ? -16.497 0.956 -3.979 1.00 92.81 293 ARG A N 1
ATOM 2370 C CA . ARG A 1 293 ? -17.624 0.589 -4.844 1.00 92.81 293 ARG A CA 1
ATOM 2371 C C . ARG A 1 293 ? -17.185 -0.257 -6.030 1.00 92.81 293 ARG A C 1
ATOM 2373 O O . ARG A 1 293 ? -16.070 -0.118 -6.534 1.00 92.81 293 ARG A O 1
ATOM 2380 N N . ARG A 1 294 ? -18.109 -1.077 -6.527 1.00 90.88 294 ARG A N 1
ATOM 2381 C CA . ARG A 1 294 ? -17.949 -1.794 -7.796 1.00 90.88 294 ARG A CA 1
ATOM 2382 C C . ARG A 1 294 ? -17.917 -0.806 -8.970 1.00 90.88 294 ARG A C 1
ATOM 2384 O O . ARG A 1 294 ? -18.583 0.234 -8.939 1.00 90.88 294 ARG A O 1
ATOM 2391 N N . GLN A 1 295 ? -17.186 -1.155 -10.024 1.00 89.12 295 GLN A N 1
ATOM 2392 C CA . GLN A 1 295 ? -17.274 -0.447 -11.301 1.00 89.12 295 GLN A CA 1
ATOM 2393 C C . GLN A 1 295 ? -18.630 -0.698 -11.987 1.00 89.12 295 GLN A C 1
ATOM 2395 O O . GLN A 1 295 ? -19.221 -1.771 -11.865 1.00 89.12 295 GLN A O 1
ATOM 2400 N N . ALA A 1 296 ? -19.147 0.291 -12.719 1.00 83.19 296 ALA A N 1
ATOM 2401 C CA . ALA A 1 296 ? -20.439 0.202 -13.408 1.00 83.19 296 ALA A CA 1
ATOM 2402 C C . ALA A 1 296 ? -20.328 -0.564 -14.745 1.00 83.19 296 ALA A C 1
ATOM 2404 O O . ALA A 1 296 ? -20.584 -0.015 -15.810 1.00 83.19 296 ALA A O 1
ATOM 2405 N N . THR A 1 297 ? -19.894 -1.821 -14.681 1.00 82.19 297 THR A N 1
ATOM 2406 C CA . THR A 1 297 ? -19.654 -2.714 -15.829 1.00 82.19 297 THR A CA 1
ATOM 2407 C C . THR A 1 297 ? -20.079 -4.135 -15.468 1.00 82.19 297 THR A C 1
ATOM 2409 O O . THR A 1 297 ? -20.168 -4.469 -14.288 1.00 82.19 297 THR A O 1
ATOM 2412 N N . ASP A 1 298 ? -20.385 -4.981 -16.449 1.00 80.25 298 ASP A N 1
ATOM 2413 C CA . ASP A 1 298 ? -20.707 -6.394 -16.209 1.00 80.25 298 ASP A CA 1
ATOM 2414 C C . ASP A 1 298 ? -19.457 -7.240 -15.916 1.00 80.25 298 ASP A C 1
ATOM 2416 O O . ASP A 1 298 ? -19.554 -8.281 -15.266 1.00 80.25 298 ASP A O 1
ATOM 2420 N N . ALA A 1 299 ? -18.270 -6.763 -16.301 1.00 82.38 299 ALA A N 1
ATOM 2421 C CA . ALA A 1 299 ? -17.011 -7.436 -16.020 1.00 82.38 299 ALA A CA 1
ATOM 2422 C C . ALA A 1 299 ? -16.658 -7.393 -14.520 1.00 82.38 299 ALA A C 1
ATOM 2424 O O . ALA A 1 299 ? -16.965 -6.442 -13.793 1.00 82.38 299 ALA A O 1
ATOM 2425 N N . ALA A 1 300 ? -15.985 -8.442 -14.046 1.00 86.25 300 ALA A N 1
ATOM 2426 C CA . ALA A 1 300 ? -15.456 -8.522 -12.688 1.00 86.25 300 ALA A CA 1
ATOM 2427 C C . ALA A 1 300 ? -14.135 -7.741 -12.590 1.00 86.25 300 ALA A C 1
ATOM 2429 O O . ALA A 1 300 ? -13.063 -8.336 -12.560 1.00 86.25 300 ALA A O 1
ATOM 2430 N N . LEU A 1 301 ? -14.221 -6.410 -12.587 1.00 91.31 301 LEU A N 1
ATOM 2431 C CA . LEU A 1 301 ? -13.060 -5.519 -12.499 1.00 91.31 301 LEU A CA 1
ATOM 2432 C C . LEU A 1 301 ? -12.727 -5.146 -11.044 1.00 91.31 301 LEU A C 1
ATOM 2434 O O . LEU A 1 301 ? -13.608 -5.246 -10.181 1.00 91.31 301 LEU A O 1
ATOM 2438 N N . PRO A 1 302 ? -11.495 -4.675 -10.761 1.00 91.81 302 PRO A N 1
ATOM 2439 C CA . PRO A 1 302 ? -11.126 -4.166 -9.449 1.00 91.81 302 PRO A CA 1
ATOM 2440 C C . PRO A 1 302 ? -12.028 -3.001 -9.018 1.00 91.81 302 PRO A C 1
ATOM 2442 O O . PRO A 1 302 ? -12.389 -2.162 -9.848 1.00 91.81 302 PRO A O 1
ATOM 2445 N N . PRO A 1 303 ? -12.396 -2.903 -7.732 1.00 92.81 303 PRO A N 1
ATOM 2446 C CA . PRO A 1 303 ? -13.241 -1.829 -7.240 1.00 92.81 303 PRO A CA 1
ATOM 2447 C C . PRO A 1 303 ? -12.507 -0.493 -7.206 1.00 92.81 303 PRO A C 1
ATOM 2449 O O . PRO A 1 303 ? -11.280 -0.423 -7.157 1.00 92.81 303 PRO A O 1
ATOM 2452 N N . ILE A 1 304 ? -13.291 0.579 -7.148 1.00 91.44 304 ILE A N 1
ATOM 2453 C CA . ILE A 1 304 ? -12.782 1.940 -6.997 1.00 91.44 304 ILE A CA 1
ATOM 2454 C C . ILE A 1 304 ? -12.932 2.355 -5.534 1.00 91.44 304 ILE A C 1
ATOM 2456 O O . ILE A 1 304 ? -13.989 2.143 -4.934 1.00 91.44 304 ILE A O 1
ATOM 2460 N N . TYR A 1 305 ? -11.893 2.988 -4.989 1.00 91.00 305 TYR A N 1
ATOM 2461 C CA . TYR A 1 305 ? -11.879 3.552 -3.639 1.00 91.00 305 TYR A CA 1
ATOM 2462 C C . TYR A 1 305 ? -11.705 5.070 -3.692 1.00 91.00 305 TYR A C 1
ATOM 2464 O O . TYR A 1 305 ? -10.846 5.564 -4.422 1.00 91.00 305 TYR A O 1
ATOM 2472 N N . ALA A 1 306 ? -12.491 5.802 -2.906 1.00 88.00 306 ALA A N 1
ATOM 2473 C CA . ALA A 1 306 ? -12.470 7.265 -2.874 1.00 88.00 306 ALA A CA 1
ATOM 2474 C C . ALA A 1 306 ? -12.845 7.820 -1.487 1.00 88.00 306 ALA A C 1
ATOM 2476 O O . ALA A 1 306 ? -13.100 7.063 -0.548 1.00 88.00 306 ALA A O 1
ATOM 2477 N N . ASP A 1 307 ? -12.875 9.151 -1.376 1.00 88.62 307 ASP A N 1
ATOM 2478 C CA . ASP A 1 307 ? -13.428 9.904 -0.238 1.00 88.62 307 ASP A CA 1
ATOM 2479 C C . ASP A 1 307 ? -12.786 9.587 1.119 1.00 88.62 307 ASP A C 1
ATOM 2481 O O . ASP A 1 307 ? -13.459 9.500 2.152 1.00 88.62 307 ASP A O 1
ATOM 2485 N N . TYR A 1 308 ? -11.466 9.388 1.123 1.00 89.69 308 TYR A N 1
ATOM 2486 C CA . TYR A 1 308 ? -10.733 9.105 2.349 1.00 89.69 308 TYR A CA 1
ATOM 2487 C C . TYR A 1 308 ? -10.681 10.325 3.265 1.00 89.69 308 TYR A C 1
ATOM 2489 O O . TYR A 1 308 ? -10.135 11.368 2.911 1.00 89.69 308 TYR A O 1
ATOM 2497 N N . ARG A 1 309 ? -11.176 10.150 4.488 1.00 90.44 309 ARG A N 1
ATOM 2498 C CA . ARG A 1 309 ? -11.079 11.122 5.579 1.00 90.44 309 ARG A CA 1
ATOM 2499 C C . ARG A 1 309 ? -10.441 10.488 6.814 1.00 90.44 309 ARG A C 1
ATOM 2501 O O . ARG A 1 309 ? -10.623 9.287 7.032 1.00 90.44 309 ARG A O 1
ATOM 2508 N N . PRO A 1 310 ? -9.711 11.258 7.631 1.00 92.69 310 PRO A N 1
ATOM 2509 C CA . PRO A 1 310 ? -9.192 10.751 8.891 1.00 92.69 310 PRO A CA 1
ATOM 2510 C C . PRO A 1 310 ? -10.324 10.426 9.872 1.00 92.69 310 PRO A C 1
ATOM 2512 O O . PRO A 1 310 ? -11.331 11.130 9.938 1.00 92.69 310 PRO A O 1
ATOM 2515 N N . LEU A 1 311 ? -10.129 9.354 10.635 1.00 95.25 311 LEU A N 1
ATOM 2516 C CA . LEU A 1 311 ? -10.827 9.068 11.882 1.00 95.25 311 LEU A CA 1
ATOM 2517 C C . LEU A 1 311 ? -9.832 9.331 13.011 1.00 95.25 311 LEU A C 1
ATOM 2519 O O . LEU A 1 311 ? -8.792 8.672 13.071 1.00 95.25 311 LEU A O 1
ATOM 2523 N N . TYR A 1 312 ? -10.121 10.303 13.877 1.00 95.06 312 TYR A N 1
ATOM 2524 C CA . TYR A 1 312 ? -9.161 10.750 14.892 1.00 95.06 312 TYR A CA 1
ATOM 2525 C C . TYR A 1 312 ? -9.249 9.945 16.188 1.00 95.06 312 TYR A C 1
ATOM 2527 O O . TYR A 1 312 ? -8.210 9.618 16.760 1.00 95.06 312 TYR A O 1
ATOM 2535 N N . LYS A 1 313 ? -10.450 9.532 16.618 1.00 96.12 313 LYS A N 1
ATOM 2536 C CA . LYS A 1 313 ? -10.625 8.767 17.870 1.00 96.12 313 LYS A CA 1
ATOM 2537 C C . LYS A 1 313 ? -9.754 7.504 17.962 1.00 96.12 313 LYS A C 1
ATOM 2539 O O . LYS A 1 313 ? -9.235 7.231 19.043 1.00 96.12 313 LYS A O 1
ATOM 2544 N N . PRO A 1 314 ? -9.517 6.743 16.869 1.00 95.88 314 PRO A N 1
ATOM 2545 C CA . PRO A 1 314 ? -8.630 5.584 16.896 1.00 95.88 314 PRO A CA 1
ATOM 2546 C C . PRO A 1 314 ? -7.187 5.883 17.313 1.00 95.88 314 PRO A C 1
ATOM 2548 O O . PRO A 1 314 ? -6.495 4.965 17.762 1.00 95.88 314 PRO A O 1
ATOM 2551 N N . THR A 1 315 ? -6.724 7.127 17.146 1.00 95.81 315 THR A N 1
ATOM 2552 C CA . THR A 1 315 ? -5.310 7.505 17.276 1.00 95.81 315 THR A CA 1
ATOM 2553 C C . THR A 1 315 ? -5.038 8.660 18.236 1.00 95.81 315 THR A C 1
ATOM 2555 O O . THR A 1 315 ? -3.947 8.710 18.791 1.00 95.81 315 THR A O 1
ATOM 2558 N N . GLU A 1 316 ? -5.989 9.556 18.495 1.00 94.62 316 GLU A N 1
ATOM 2559 C CA . GLU A 1 316 ? -5.747 10.843 19.173 1.00 94.62 316 GLU A CA 1
ATOM 2560 C C . GLU A 1 316 ? -5.190 10.730 20.607 1.00 94.62 316 GLU A C 1
ATOM 2562 O O . GLU A 1 316 ? -4.476 11.619 21.078 1.00 94.62 316 GLU A O 1
ATOM 2567 N N . GLN A 1 317 ? -5.480 9.623 21.298 1.00 93.94 317 GLN A N 1
ATOM 2568 C CA . GLN A 1 317 ? -5.005 9.351 22.662 1.00 93.94 317 GLN A CA 1
ATOM 2569 C C . GLN A 1 317 ? -3.794 8.405 22.705 1.00 93.94 317 GLN A C 1
ATOM 2571 O O . GLN A 1 317 ? -3.344 8.022 23.785 1.00 93.94 317 GLN A O 1
ATOM 2576 N N . LYS A 1 318 ? -3.262 8.001 21.546 1.00 93.44 318 LYS A N 1
ATOM 2577 C CA . LYS A 1 318 ? -2.205 6.990 21.431 1.00 93.44 318 LYS A CA 1
ATOM 2578 C C . LYS A 1 318 ? -0.896 7.605 20.949 1.00 93.44 318 LYS A C 1
ATOM 2580 O O . LYS A 1 318 ? -0.858 8.600 20.230 1.00 93.44 318 LYS A O 1
ATOM 2585 N N . VAL A 1 319 ? 0.215 6.997 21.353 1.00 93.31 319 VAL A N 1
ATOM 2586 C CA . VAL A 1 319 ? 1.558 7.500 21.035 1.00 93.31 319 VAL A CA 1
ATOM 2587 C C . VAL A 1 319 ? 1.824 7.423 19.530 1.00 93.31 319 VAL A C 1
ATOM 2589 O O . VAL A 1 319 ? 1.579 6.384 18.927 1.00 93.31 319 VAL A O 1
ATOM 2592 N N . CYS A 1 320 ? 2.358 8.500 18.941 1.00 94.75 320 CYS A N 1
ATOM 2593 C CA . CYS A 1 320 ? 2.507 8.686 17.486 1.00 94.75 320 CYS A CA 1
ATOM 2594 C C . CYS A 1 320 ? 1.178 8.782 16.715 1.00 94.75 320 CYS A C 1
ATOM 2596 O O . CYS A 1 320 ? 1.199 8.830 15.488 1.00 94.75 320 CYS A O 1
ATOM 2598 N N . GLY A 1 321 ? 0.033 8.802 17.398 1.00 94.56 321 GLY A N 1
ATOM 2599 C CA . GLY A 1 321 ? -1.269 8.937 16.767 1.00 94.56 321 GLY A CA 1
ATOM 2600 C C . GLY A 1 321 ? -1.605 10.382 16.403 1.00 94.56 321 GLY A C 1
ATOM 2601 O O . GLY A 1 321 ? -1.255 11.311 17.130 1.00 94.56 321 GLY A O 1
ATOM 2602 N N . VAL A 1 322 ? -2.291 10.567 15.275 1.00 93.25 322 VAL A N 1
ATOM 2603 C CA . VAL A 1 322 ? -2.774 11.884 14.828 1.00 93.25 322 VAL A CA 1
ATOM 2604 C C . VAL A 1 322 ? -3.969 12.326 15.660 1.00 93.25 322 VAL A C 1
ATOM 2606 O O . VAL A 1 322 ? -4.877 11.527 15.916 1.00 93.25 322 VAL A O 1
ATOM 2609 N N . LYS A 1 323 ? -3.980 13.607 16.036 1.00 91.75 323 LYS A N 1
ATOM 2610 C CA . LYS A 1 323 ? -5.077 14.257 16.761 1.00 91.75 323 LYS A CA 1
ATOM 2611 C C . LYS A 1 323 ? -5.925 15.119 15.840 1.00 91.75 323 LYS A C 1
ATOM 2613 O O . LYS A 1 323 ? -5.449 15.616 14.820 1.00 91.75 323 LYS A O 1
ATOM 2618 N N . GLU A 1 324 ? -7.177 15.333 16.227 1.00 88.75 324 GLU A N 1
ATOM 2619 C CA . GLU A 1 324 ? -8.031 16.291 15.534 1.00 88.75 324 GLU A CA 1
ATOM 2620 C C . GLU A 1 324 ? -7.395 17.692 15.552 1.00 88.75 324 GLU A C 1
ATOM 2622 O O . GLU A 1 324 ? -6.866 18.146 16.567 1.00 88.75 324 GLU A O 1
ATOM 2627 N N . GLY A 1 325 ? -7.409 18.367 14.402 1.00 79.00 325 GLY A N 1
ATOM 2628 C CA . GLY A 1 325 ? -6.792 19.684 14.228 1.00 79.00 325 GLY A CA 1
ATOM 2629 C C . GLY A 1 325 ? -5.284 19.661 13.957 1.00 79.00 325 GLY A C 1
ATOM 2630 O O . GLY A 1 325 ? -4.740 20.684 13.539 1.00 79.00 325 GLY A O 1
ATOM 2631 N N . GLU A 1 326 ? -4.605 18.521 14.110 1.00 76.19 326 GLU A N 1
ATOM 2632 C CA . GLU A 1 326 ? -3.243 18.352 13.603 1.00 76.19 326 GLU A CA 1
ATOM 2633 C C . GLU A 1 326 ? -3.290 18.040 12.101 1.00 76.19 326 GLU A C 1
ATOM 2635 O O . GLU A 1 326 ? -4.041 17.180 11.638 1.00 76.19 326 GLU A O 1
ATOM 2640 N N . GLY A 1 327 ? -2.501 18.772 11.309 1.00 65.50 327 GLY A N 1
ATOM 2641 C CA . GLY A 1 327 ? -2.430 18.556 9.867 1.00 65.50 327 GLY A CA 1
ATOM 2642 C C . GLY A 1 327 ? -1.954 17.139 9.548 1.00 65.50 327 GLY A C 1
ATOM 2643 O O . GLY A 1 327 ? -0.904 16.705 10.022 1.00 65.50 327 GLY A O 1
ATOM 2644 N N . LEU A 1 328 ? -2.706 16.419 8.718 1.00 70.62 328 LEU A N 1
ATOM 2645 C CA . LEU A 1 328 ? -2.311 15.092 8.267 1.00 70.62 328 LEU A CA 1
ATOM 2646 C C . LEU A 1 328 ? -1.297 15.221 7.120 1.00 70.62 328 LEU A C 1
ATOM 2648 O O . LEU A 1 328 ? -1.623 15.724 6.047 1.00 70.62 328 LEU A O 1
ATOM 2652 N N . LEU A 1 329 ? -0.061 14.756 7.313 1.00 61.94 329 LEU A N 1
ATOM 2653 C CA . LEU A 1 329 ? 0.915 14.723 6.221 1.00 61.94 329 LEU A CA 1
ATOM 2654 C C . LEU A 1 329 ? 0.446 13.760 5.123 1.00 61.94 329 LEU A C 1
ATOM 2656 O O . LEU A 1 329 ? 0.203 12.578 5.373 1.00 61.94 329 LEU A O 1
ATOM 2660 N N . GLY A 1 330 ? 0.335 14.281 3.899 1.00 52.25 330 GLY A N 1
ATOM 2661 C CA . GLY A 1 330 ? -0.156 13.527 2.750 1.00 52.25 330 GLY A CA 1
ATOM 2662 C C . GLY A 1 330 ? -1.666 13.284 2.771 1.00 52.25 330 GLY A C 1
ATOM 2663 O O . GLY A 1 330 ? -2.081 12.186 2.390 1.00 52.25 330 GLY A O 1
ATOM 2664 N N . VAL A 1 331 ? -2.462 14.274 3.225 1.00 49.69 331 VAL A N 1
ATOM 2665 C CA . VAL A 1 331 ? -3.930 14.279 3.069 1.00 49.69 331 VAL A CA 1
ATOM 2666 C C . VAL A 1 331 ? -4.283 13.795 1.659 1.00 49.69 331 VAL A C 1
ATOM 2668 O O . VAL A 1 331 ? -3.657 14.244 0.695 1.00 49.69 331 VAL A O 1
ATOM 2671 N N . PRO A 1 332 ? -5.263 12.892 1.508 1.00 47.44 332 PRO A N 1
ATOM 2672 C CA . PRO A 1 332 ? -5.866 12.661 0.211 1.00 47.44 332 PRO A CA 1
ATOM 2673 C C . PRO A 1 332 ? -6.407 14.002 -0.293 1.00 47.44 332 PRO A C 1
ATOM 2675 O O . PRO A 1 332 ? -7.283 14.592 0.337 1.00 47.44 332 PRO A O 1
ATOM 2678 N N . GLU A 1 333 ? -5.924 14.488 -1.436 1.00 44.25 333 GLU A N 1
ATOM 2679 C CA . GLU A 1 333 ? -6.799 15.317 -2.263 1.00 44.25 333 GLU A CA 1
ATOM 2680 C C . GLU A 1 333 ? -8.095 14.536 -2.506 1.00 44.25 333 GLU A C 1
ATOM 2682 O O . GLU A 1 333 ? -8.119 13.305 -2.374 1.00 44.25 333 GLU A O 1
ATOM 2687 N N . ASN A 1 334 ? -9.167 15.239 -2.876 1.00 40.88 334 ASN A N 1
ATOM 2688 C CA . ASN A 1 334 ? -10.313 14.596 -3.501 1.00 40.88 334 ASN A CA 1
ATOM 2689 C C . ASN A 1 334 ? -9.794 13.836 -4.727 1.00 40.88 334 ASN A C 1
ATOM 2691 O O . ASN A 1 334 ? -9.726 14.376 -5.828 1.00 40.88 334 ASN A O 1
ATOM 2695 N N . LEU A 1 335 ? -9.400 12.578 -4.533 1.00 39.09 335 LEU A N 1
ATOM 2696 C CA . LEU A 1 335 ? -9.275 11.598 -5.585 1.00 39.09 335 LEU A CA 1
ATOM 2697 C C . LEU A 1 335 ? -10.716 11.368 -6.022 1.00 39.09 335 LEU A C 1
ATOM 2699 O O . LEU A 1 335 ? -11.360 10.409 -5.601 1.00 39.09 335 LEU A O 1
ATOM 2703 N N . ASN A 1 336 ? -11.233 12.305 -6.825 1.00 34.44 336 ASN A N 1
ATOM 2704 C CA . ASN A 1 336 ? -12.326 12.033 -7.734 1.00 34.44 336 ASN A CA 1
ATOM 2705 C C . ASN A 1 336 ? -11.934 10.730 -8.399 1.00 34.44 336 ASN A C 1
ATOM 2707 O O . ASN A 1 336 ? -10.842 10.674 -8.963 1.00 34.44 336 ASN A O 1
ATOM 2711 N N . PHE A 1 337 ? -12.757 9.701 -8.170 1.00 39.69 337 PHE A N 1
ATOM 2712 C CA . PHE A 1 337 ? -12.621 8.334 -8.659 1.00 39.69 337 PHE A CA 1
ATOM 2713 C C . PHE A 1 337 ? -11.527 8.243 -9.719 1.00 39.69 337 PHE A C 1
ATOM 2715 O O . PHE A 1 337 ? -11.815 8.542 -10.872 1.00 39.69 337 PHE A O 1
ATOM 2722 N N . ARG A 1 338 ? -10.273 7.938 -9.341 1.00 33.22 338 ARG A N 1
ATOM 2723 C CA . ARG A 1 338 ? -9.220 7.793 -10.351 1.00 33.22 338 ARG A CA 1
ATOM 2724 C C . ARG A 1 338 ? -9.608 6.586 -11.186 1.00 33.22 338 ARG A C 1
ATOM 2726 O O . ARG A 1 338 ? -9.371 5.448 -10.795 1.00 33.22 338 ARG A O 1
ATOM 2733 N N . THR A 1 339 ? -10.287 6.846 -12.288 1.00 36.34 339 THR A N 1
ATOM 2734 C CA . THR A 1 339 ? -10.380 5.931 -13.404 1.00 36.34 339 THR A CA 1
ATOM 2735 C C . THR A 1 339 ? -9.041 6.007 -14.108 1.00 36.34 339 THR A C 1
ATOM 2737 O O . THR A 1 339 ? -8.514 7.096 -14.308 1.00 36.34 339 THR A O 1
ATOM 2740 N N . PHE A 1 340 ? -8.484 4.861 -14.482 1.00 39.31 340 PHE A N 1
ATOM 2741 C CA . PHE A 1 340 ? -7.182 4.733 -15.148 1.00 39.31 340 PHE A CA 1
ATOM 2742 C C . PHE A 1 340 ? -7.150 5.322 -16.581 1.00 39.31 340 PHE A C 1
ATOM 2744 O O . PHE A 1 340 ? -6.361 4.893 -17.418 1.00 39.31 340 PHE A O 1
ATOM 2751 N N . LYS A 1 341 ? -8.042 6.275 -16.882 1.00 35.16 341 LYS A N 1
ATOM 2752 C CA . LYS A 1 341 ? -8.170 6.987 -18.158 1.00 35.16 341 LYS A CA 1
ATOM 2753 C C . LYS A 1 341 ? -7.688 8.448 -18.105 1.00 35.16 341 LYS A C 1
ATOM 2755 O O . LYS A 1 341 ? -7.688 9.069 -19.163 1.00 35.16 341 LYS A O 1
ATOM 2760 N N . ASP A 1 342 ? -7.261 8.957 -16.945 1.00 32.69 342 ASP A N 1
ATOM 2761 C CA . ASP A 1 342 ? -6.798 10.348 -16.782 1.00 32.69 342 ASP A CA 1
ATOM 2762 C C . ASP A 1 342 ? -5.273 10.475 -16.676 1.00 32.69 342 ASP A C 1
ATOM 2764 O O . ASP A 1 342 ? -4.674 9.803 -15.798 1.00 32.69 342 ASP A O 1
#